Protein AF-A0A7M5XLS7-F1 (afdb_monomer)

Sequence (191 aa):
LNHLQELSLQPRLTQDRCLYLIQKIPQILLIDTKSNLTEKIKNLQTLGFNDQQIFELVMKHPAILTYSVDNVKAKVTFISEKANGRLALLVKFPRVFTSSLVRLEERYHYLLQEGFLTEKSRFTENKLRALVLTKDSDFVYRVTNGRMKDYRQFQKDFQTDNKFDDFNEGEEEEINDQFDFDDKEDIEISR

pLDDT: mean 83.65, std 16.8, range [35.19, 97.69]

Solvent-accessible surface area (backbone atoms only — not comparable to full-atom values): 11430 Å² total; per-residue (Å²): 112,72,52,64,51,66,42,95,44,39,77,67,54,48,73,71,55,48,51,50,47,42,70,76,36,60,65,50,70,78,54,61,44,61,68,54,54,43,48,52,51,49,50,45,43,76,75,67,45,50,51,59,51,48,43,49,28,45,72,76,38,54,63,67,76,75,52,58,69,64,62,54,48,53,52,49,47,44,39,44,66,74,49,46,28,59,72,67,51,51,49,75,42,51,62,58,76,78,48,58,64,67,55,41,50,54,43,51,53,50,32,40,75,74,46,58,43,54,92,88,45,77,46,46,67,57,60,54,52,52,45,58,45,91,46,69,64,54,36,32,49,61,50,67,66,51,53,70,70,60,55,54,48,49,53,53,56,52,51,63,66,51,59,80,76,59,92,77,79,78,88,79,81,79,78,82,71,88,71,89,69,84,81,82,69,89,60,76,60,72,106

Secondary structure (DSSP, 8-state):
-HHHHTSS-SSPPPHHHHHHHHHH-TTHHHH--HHHHHHHHHHHHHTT--HHHHHHHHHH-GGGGTS-HHHHHHHHHIIIIIS---HHHHHH-GGGGGS-HHHHHHHHHHHHHTTS--TTSPP-HHHHHHHT-S-HHHIIIIII---HHHHHHHHHHHHHHHTTS-S-----------------S------

Organism: NCBI:txid252671

Nearest PDB structures (foldseek):
  7odr-assembly1_y  TM=8.528E-01  e=3.611E-04  Homo sapiens
  3m66-assembly1_A  TM=8.588E-01  e=3.128E-04  Homo sapiens
  4fp9-assembly1_B  TM=8.284E-01  e=6.725E-04  Homo sapiens
  3n6s-assembly1_A  TM=5.965E-01  e=2.566E-03  Homo sapiens
  8eov-assembly1_A  TM=2.538E-01  e=4.463E+00  synthetic construct

Foldseek 3Di:
DVLQQVAPAPPGQDPVLVVVLCVLCVCVVVQSPSVLQNVLLVLVVVLPDDRVLSVLQCSVPVCSSVDDSVLVSLLSCCCVPQVVEDVVLCSVCVLSSLDGSLLLVLLSVVCVVLVLDDSPDHQDNLNVLLSNDPDPCCSACQERVHDPVVSVVSSVVVCVVCVVVPPDDDDDDNPPSPPPDPNPDRRYRDD

Radius of gyration: 17.86 Å; Cα contacts (8 Å, |Δi|>4): 180; chains: 1; bounding box: 48×28×47 Å

InterPro domains:
  IPR003690 Transcription termination factor, mitochondrial/chloroplastic [PF02536] (12-119)
  IPR003690 Transcription termination factor, mitochondrial/chloroplastic [SM00733] (19-50)
  IPR003690 Transcription termination factor, mitochondrial/chloroplastic [SM00733] (55-86)
  IPR003690 Transcription termination factor, mitochondrial/chloroplastic [SM00733] (87-117)
  IPR038538 MTERF superfamily, mitochondrial/chloroplastic [G3DSA:1.25.70.10] (1-158)

Mean predicted aligned error: 7.51 Å

Structure (mmCIF, N/CA/C/O backbone):
data_AF-A0A7M5XLS7-F1
#
_entry.id   AF-A0A7M5XLS7-F1
#
loop_
_atom_site.group_PDB
_atom_site.id
_atom_site.type_symbol
_atom_site.label_atom_id
_atom_site.label_alt_id
_atom_site.label_comp_id
_atom_site.label_asym_id
_atom_site.label_entity_id
_atom_site.label_seq_id
_atom_site.pdbx_PDB_ins_code
_atom_site.Cartn_x
_atom_site.Cartn_y
_atom_site.Cartn_z
_atom_site.occupancy
_atom_site.B_iso_or_equiv
_atom_site.auth_seq_id
_atom_site.auth_comp_id
_atom_site.auth_asym_id
_atom_site.auth_atom_id
_atom_site.pdbx_PDB_model_num
ATOM 1 N N . LEU A 1 1 ? -15.371 -5.558 21.830 1.00 59.44 1 LEU A N 1
ATOM 2 C CA . LEU A 1 1 ? -16.470 -4.741 21.235 1.00 59.44 1 LEU A CA 1
ATOM 3 C C . LEU A 1 1 ? -16.428 -3.289 21.712 1.00 59.44 1 LEU A C 1
ATOM 5 O O . LEU A 1 1 ? -16.241 -2.431 20.861 1.00 59.44 1 LEU A O 1
ATOM 9 N N . ASN A 1 2 ? -16.523 -3.003 23.020 1.00 60.84 2 ASN A N 1
ATOM 10 C CA . ASN A 1 2 ? -16.477 -1.616 23.526 1.00 60.84 2 ASN A CA 1
ATOM 11 C C . ASN A 1 2 ? -15.181 -0.872 23.149 1.00 60.84 2 ASN A C 1
ATOM 13 O O . ASN A 1 2 ? -15.244 0.277 22.732 1.00 60.84 2 ASN A O 1
ATOM 17 N N . HIS A 1 3 ? -14.020 -1.534 23.192 1.00 70.31 3 HIS A N 1
ATOM 18 C CA . HIS A 1 3 ? -12.737 -0.898 22.860 1.00 70.31 3 HIS A CA 1
ATOM 19 C C . HIS A 1 3 ? -12.614 -0.489 21.382 1.00 70.31 3 HIS A C 1
ATOM 21 O O . HIS A 1 3 ? -12.161 0.618 21.100 1.00 70.31 3 HIS A O 1
ATOM 27 N N . LEU A 1 4 ? -13.120 -1.302 20.446 1.00 75.12 4 LEU A N 1
ATOM 28 C CA . LEU A 1 4 ? -13.180 -0.946 19.020 1.00 75.12 4 LEU A CA 1
ATOM 29 C C . LEU A 1 4 ? -14.065 0.284 18.752 1.00 75.12 4 LEU A C 1
ATOM 31 O O . LEU A 1 4 ? -13.743 1.104 17.897 1.00 75.12 4 LEU A O 1
ATOM 35 N N . GLN A 1 5 ? -15.165 0.447 19.492 1.00 76.75 5 GLN A N 1
ATOM 36 C CA . GLN A 1 5 ? -16.048 1.617 19.371 1.00 76.75 5 GLN A CA 1
ATOM 37 C C . GLN A 1 5 ? -15.459 2.895 19.984 1.00 76.75 5 GLN A C 1
ATOM 39 O O . GLN A 1 5 ? -15.990 3.986 19.759 1.00 76.75 5 GLN A O 1
ATOM 44 N N . GLU A 1 6 ? -14.410 2.761 20.792 1.00 76.94 6 GLU A N 1
ATOM 45 C CA . GLU A 1 6 ? -13.684 3.858 21.434 1.00 76.94 6 GLU A CA 1
ATOM 46 C C . GLU A 1 6 ? -12.424 4.268 20.663 1.00 76.94 6 GLU A C 1
ATOM 48 O O . GLU A 1 6 ? -11.723 5.183 21.098 1.00 76.94 6 GLU A O 1
ATOM 53 N N . LEU A 1 7 ? -12.126 3.620 19.530 1.00 79.25 7 LEU A N 1
ATOM 54 C CA . LEU A 1 7 ? -11.030 4.041 18.665 1.00 79.25 7 LEU A CA 1
ATOM 55 C C . LEU A 1 7 ? -11.280 5.459 18.156 1.00 79.25 7 LEU A C 1
ATOM 57 O O . LEU A 1 7 ? -12.389 5.799 17.738 1.00 79.25 7 LEU A O 1
ATOM 61 N N . SER A 1 8 ? -10.220 6.267 18.148 1.00 77.06 8 SER A N 1
ATOM 62 C CA . SER A 1 8 ? -10.213 7.636 17.625 1.00 77.06 8 SER A CA 1
ATOM 63 C C . SER A 1 8 ? -10.272 7.666 16.090 1.00 77.06 8 SER A C 1
ATOM 65 O O . SER A 1 8 ? -9.400 8.233 15.443 1.00 77.06 8 SER A O 1
ATOM 67 N N . LEU A 1 9 ? -11.279 7.018 15.504 1.00 82.00 9 LEU A N 1
ATOM 68 C CA . LEU A 1 9 ? -11.562 6.988 14.071 1.00 82.00 9 LEU A CA 1
ATOM 69 C C . LEU A 1 9 ? -12.772 7.861 13.751 1.00 82.00 9 LEU A C 1
ATOM 71 O O . LEU A 1 9 ? -13.743 7.885 14.511 1.00 82.00 9 LEU A O 1
ATOM 75 N N . GLN A 1 10 ? -12.725 8.534 12.601 1.00 81.50 10 GLN A N 1
ATOM 76 C CA . GLN A 1 10 ? -13.853 9.292 12.069 1.00 81.50 10 GLN A CA 1
ATOM 77 C C . GLN A 1 10 ? -14.220 8.799 10.660 1.00 81.50 10 GLN A C 1
ATOM 79 O O . GLN A 1 10 ? -13.338 8.723 9.807 1.00 81.50 10 GLN A O 1
ATOM 84 N N . PRO A 1 11 ? -15.506 8.490 10.401 1.00 86.19 11 PRO A N 1
ATOM 85 C CA . PRO A 1 11 ? -16.605 8.446 11.370 1.00 86.19 11 PRO A CA 1
ATOM 86 C C . PRO A 1 11 ? -16.424 7.331 12.415 1.00 86.19 11 PRO A C 1
ATOM 88 O O . PRO A 1 11 ? -15.701 6.357 12.204 1.00 86.19 11 PRO A O 1
ATOM 91 N N . ARG A 1 12 ? -17.100 7.470 13.562 1.00 86.25 12 ARG A N 1
ATOM 92 C CA . ARG A 1 12 ? -17.047 6.472 14.639 1.00 86.25 12 ARG A CA 1
ATOM 93 C C . ARG A 1 12 ? -17.520 5.103 14.139 1.00 86.25 12 ARG A C 1
ATOM 95 O O . ARG A 1 12 ? -18.507 5.002 13.406 1.00 86.25 12 ARG A O 1
ATOM 102 N N . LEU A 1 13 ? -16.851 4.039 14.580 1.00 86.25 13 LEU A N 1
ATOM 103 C CA . LEU A 1 13 ? -17.262 2.672 14.270 1.00 86.25 13 LEU A CA 1
ATOM 104 C C . LEU A 1 13 ? -18.603 2.346 14.944 1.00 86.25 13 LEU A C 1
ATOM 106 O O . LEU A 1 13 ? -18.739 2.415 16.166 1.00 86.25 13 LEU A O 1
ATOM 110 N N . THR A 1 14 ? -19.597 1.980 14.134 1.00 89.75 14 THR A N 1
ATOM 111 C CA . THR A 1 14 ? -20.868 1.427 14.615 1.00 89.75 14 THR A CA 1
ATOM 112 C C . THR A 1 14 ? -20.679 -0.017 15.075 1.00 89.75 14 THR A C 1
ATOM 114 O O . THR A 1 14 ? -19.690 -0.665 14.729 1.00 89.75 14 THR A O 1
ATOM 117 N N . GLN A 1 15 ? -21.643 -0.553 15.827 1.00 87.88 15 GLN A N 1
ATOM 118 C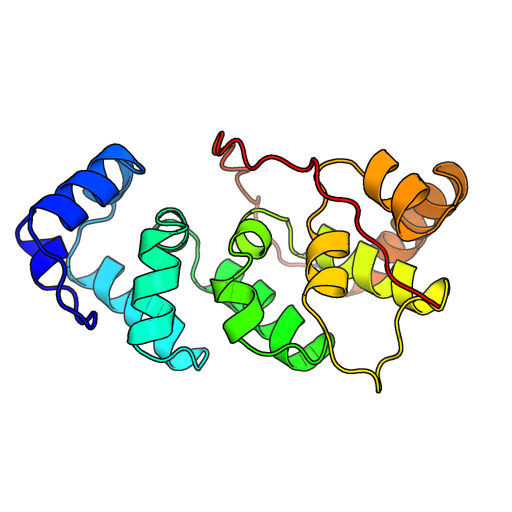 CA . GLN A 1 15 ? -21.611 -1.953 16.259 1.00 87.88 15 GLN A CA 1
ATOM 119 C C . GLN A 1 15 ? -21.454 -2.923 15.077 1.00 87.88 15 GLN A C 1
ATOM 121 O O . GLN A 1 15 ? -20.583 -3.788 15.127 1.00 87.88 15 GLN A O 1
ATOM 126 N N . ASP A 1 16 ? -22.203 -2.723 13.991 1.00 90.62 16 ASP A N 1
ATOM 127 C CA . ASP A 1 16 ? -22.113 -3.563 12.788 1.00 90.62 16 ASP A CA 1
ATOM 128 C C . ASP A 1 16 ? -20.723 -3.523 12.145 1.00 90.62 16 ASP A C 1
ATOM 130 O O . ASP A 1 16 ? -20.210 -4.550 11.705 1.00 90.62 16 ASP A O 1
ATOM 134 N N . ARG A 1 17 ? -20.064 -2.356 12.135 1.00 90.06 17 ARG A N 1
ATOM 135 C CA . ARG A 1 17 ? -18.694 -2.235 11.614 1.00 90.06 17 ARG A CA 1
ATOM 136 C C . ARG A 1 17 ? -17.677 -2.912 12.523 1.00 90.06 17 ARG A C 1
ATOM 138 O O . ARG A 1 17 ? -16.745 -3.529 12.021 1.00 90.06 17 ARG A O 1
ATOM 145 N N . CYS A 1 18 ? -17.859 -2.854 13.841 1.00 89.06 18 CYS A N 1
ATOM 146 C CA . CYS A 1 18 ? -17.032 -3.628 14.765 1.00 89.06 18 CYS A CA 1
ATOM 147 C C . CYS A 1 18 ? -17.210 -5.137 14.546 1.00 89.06 18 CYS A C 1
ATOM 149 O O . CYS A 1 18 ? -16.219 -5.860 14.511 1.00 89.06 18 CYS A O 1
ATOM 151 N N . LEU A 1 19 ? -18.447 -5.608 14.362 1.00 89.88 19 LEU A N 1
ATOM 152 C CA . LEU A 1 19 ? -18.723 -7.014 14.050 1.00 89.88 19 LEU A CA 1
ATOM 153 C C . LEU A 1 19 ? -18.096 -7.427 12.716 1.00 89.88 19 LEU A C 1
ATOM 155 O O . LEU A 1 19 ? -17.470 -8.479 12.649 1.00 89.88 19 LEU A O 1
ATOM 159 N N . TYR A 1 20 ? -18.181 -6.574 11.693 1.00 90.25 20 TYR A N 1
ATOM 160 C CA . TYR A 1 20 ? -17.496 -6.782 10.418 1.00 90.25 20 TYR A CA 1
ATOM 161 C C . TYR A 1 20 ? -15.976 -6.934 10.597 1.00 90.25 20 TYR A C 1
ATOM 163 O O . TYR A 1 20 ? -15.394 -7.872 10.056 1.00 90.25 20 TYR A O 1
ATOM 171 N N . LEU A 1 21 ? -15.335 -6.060 11.385 1.00 88.75 21 LEU A N 1
ATOM 172 C CA . LEU A 1 21 ? -13.895 -6.147 11.665 1.00 88.75 21 LEU A CA 1
ATOM 173 C C . LEU A 1 21 ? -13.525 -7.468 12.345 1.00 88.75 21 LEU A C 1
ATOM 175 O O . LEU A 1 21 ? -12.591 -8.133 11.910 1.00 88.75 21 LEU A O 1
ATOM 179 N N . ILE A 1 22 ? -14.285 -7.866 13.367 1.00 88.94 22 ILE A N 1
ATOM 180 C CA . ILE A 1 22 ? -14.070 -9.122 14.098 1.00 88.94 22 ILE A CA 1
ATOM 181 C C . ILE A 1 22 ? -14.283 -10.331 13.184 1.00 88.94 22 ILE A C 1
ATOM 183 O O . ILE A 1 22 ? -13.532 -11.296 13.257 1.00 88.94 22 ILE A O 1
ATOM 187 N N . GLN A 1 23 ? -15.291 -10.289 12.310 1.00 89.06 23 GLN A N 1
ATOM 188 C CA . GLN A 1 23 ? -15.568 -11.375 11.375 1.00 89.06 23 GLN A CA 1
ATOM 189 C C . GLN A 1 23 ? -14.448 -11.530 10.344 1.00 89.06 23 GLN A C 1
ATOM 191 O O . GLN A 1 23 ? -14.095 -12.653 9.990 1.00 89.06 23 GLN A O 1
ATOM 196 N N . LYS A 1 24 ? -13.909 -10.415 9.838 1.00 87.00 24 LYS A N 1
ATOM 197 C CA . LYS A 1 24 ? -12.811 -10.445 8.868 1.00 87.00 24 LYS A CA 1
ATOM 198 C C . LYS A 1 24 ? -11.492 -10.841 9.508 1.00 87.00 24 LYS A C 1
ATOM 200 O O . LYS A 1 24 ? -10.708 -11.515 8.855 1.00 87.00 24 LYS A O 1
ATOM 205 N N . ILE A 1 25 ? -11.261 -10.410 10.745 1.00 86.44 25 ILE A N 1
ATOM 206 C CA . ILE A 1 25 ? -9.988 -10.557 11.452 1.00 86.44 25 ILE A CA 1
ATOM 207 C C . ILE A 1 25 ? -10.275 -10.908 12.906 1.00 86.44 25 ILE A C 1
ATOM 209 O O . ILE A 1 25 ? -10.217 -10.038 13.776 1.00 86.44 25 ILE A O 1
ATOM 213 N N . PRO A 1 26 ? -10.590 -12.178 13.208 1.00 85.12 26 PRO A N 1
ATOM 214 C CA . PRO A 1 26 ? -10.874 -12.602 14.576 1.00 85.12 26 PRO A CA 1
ATOM 215 C C . PRO A 1 26 ? -9.706 -12.329 15.530 1.00 85.12 26 PRO A C 1
ATOM 217 O O . PRO A 1 26 ? -9.919 -11.990 16.695 1.00 85.12 26 PRO A O 1
ATOM 220 N N . GLN A 1 27 ? -8.470 -12.391 15.021 1.00 81.50 27 GLN A N 1
ATOM 221 C CA . GLN A 1 27 ? -7.248 -12.082 15.759 1.00 81.50 27 GLN A CA 1
ATOM 222 C C . GLN A 1 27 ? -7.175 -10.627 16.235 1.00 81.50 27 GLN A C 1
ATOM 224 O O . GLN A 1 27 ? -6.411 -10.342 17.156 1.00 81.50 27 GLN A O 1
ATOM 229 N N . ILE A 1 28 ? -8.006 -9.718 15.699 1.00 82.19 28 ILE A N 1
ATOM 230 C CA . ILE A 1 28 ? -8.101 -8.348 16.211 1.00 82.19 28 ILE A CA 1
ATOM 231 C C . ILE A 1 28 ? -8.449 -8.349 17.701 1.00 82.19 28 ILE A C 1
ATOM 233 O O . ILE A 1 28 ? -7.965 -7.496 18.425 1.00 82.19 28 ILE A O 1
ATOM 237 N N . LEU A 1 29 ? -9.208 -9.343 18.179 1.00 80.38 29 LEU A N 1
ATOM 238 C CA . LEU A 1 29 ? -9.582 -9.490 19.587 1.00 80.38 29 LEU A CA 1
ATOM 239 C C . LEU A 1 29 ? -8.399 -9.837 20.500 1.00 80.38 29 LEU A C 1
ATOM 241 O O . LEU A 1 29 ? -8.459 -9.563 21.694 1.00 80.38 29 LEU A O 1
ATOM 245 N N . LEU A 1 30 ? -7.332 -10.425 19.952 1.00 78.31 30 LEU A N 1
ATOM 246 C CA . LEU A 1 30 ? -6.110 -10.747 20.694 1.00 78.31 30 LEU A CA 1
ATOM 247 C C . LEU A 1 30 ? -5.199 -9.521 20.830 1.00 78.31 30 LEU A C 1
ATOM 249 O O . LEU A 1 30 ? -4.493 -9.381 21.824 1.00 78.31 30 LEU A O 1
ATOM 253 N N . ILE A 1 31 ? -5.252 -8.618 19.848 1.00 72.38 31 ILE A N 1
ATOM 254 C CA . ILE A 1 31 ? -4.532 -7.338 19.855 1.00 72.38 31 ILE A CA 1
ATOM 255 C C . ILE A 1 31 ? -5.386 -6.162 20.366 1.00 72.38 31 ILE A C 1
ATOM 257 O O . ILE A 1 31 ? -4.843 -5.067 20.523 1.00 72.38 31 ILE A O 1
ATOM 261 N N . ASP A 1 32 ? -6.680 -6.376 20.672 1.00 64.50 32 ASP A N 1
ATOM 262 C CA . ASP A 1 32 ? -7.690 -5.396 21.149 1.00 64.50 32 ASP A CA 1
ATOM 263 C C . ASP A 1 32 ? -7.421 -4.904 22.582 1.00 64.50 32 ASP A C 1
ATOM 265 O O . ASP A 1 32 ? -8.310 -4.777 23.423 1.00 64.50 32 ASP A O 1
ATOM 269 N N . THR A 1 33 ? -6.166 -4.587 22.886 1.00 70.75 33 THR A N 1
ATOM 270 C CA . THR A 1 33 ? -5.890 -3.623 23.943 1.00 70.75 33 THR A CA 1
ATOM 271 C C . THR A 1 33 ? -6.120 -2.236 23.352 1.00 70.75 33 THR A C 1
ATOM 273 O O . THR A 1 33 ? -5.551 -1.877 22.318 1.00 70.75 33 THR A O 1
ATOM 276 N N . LYS A 1 34 ? -6.948 -1.425 24.023 1.00 67.50 34 LYS A N 1
ATOM 277 C CA . LYS A 1 34 ? -7.259 -0.046 23.606 1.00 67.50 34 LYS A CA 1
ATOM 278 C C . LYS A 1 34 ? -5.998 0.753 23.241 1.00 67.50 34 LYS A C 1
ATOM 280 O O . LYS A 1 34 ? -6.025 1.525 22.286 1.00 67.50 34 LYS A O 1
ATOM 285 N N . SER A 1 35 ? -4.901 0.550 23.978 1.00 73.62 35 SER A N 1
ATOM 286 C CA . SER A 1 35 ? -3.612 1.209 23.731 1.00 73.62 35 SER A CA 1
ATOM 287 C C . SER A 1 35 ? -3.021 0.844 22.369 1.00 73.62 35 SER A C 1
ATOM 289 O O . SER A 1 35 ? -2.680 1.745 21.611 1.00 73.62 35 SER A O 1
ATOM 291 N N . ASN A 1 36 ? -2.957 -0.448 22.030 1.00 81.75 36 ASN A N 1
ATOM 292 C CA . ASN A 1 36 ? -2.280 -0.919 20.821 1.00 81.75 36 ASN A CA 1
ATOM 293 C C . ASN A 1 36 ? -3.023 -0.467 19.556 1.00 81.75 36 ASN A C 1
ATOM 295 O O . ASN A 1 36 ? -2.446 0.187 18.692 1.00 81.75 36 ASN A O 1
ATOM 299 N N . LEU A 1 37 ? -4.339 -0.685 19.486 1.00 85.25 37 LEU A N 1
ATOM 300 C CA . LEU A 1 37 ? -5.123 -0.256 18.324 1.00 85.25 37 LEU A CA 1
ATOM 301 C C . LEU A 1 37 ? -5.142 1.270 18.157 1.00 85.25 37 LEU A C 1
ATOM 303 O O . LEU A 1 37 ? -5.027 1.767 17.038 1.00 85.25 37 LEU A O 1
ATOM 307 N N . THR A 1 38 ? -5.224 2.031 19.253 1.00 87.50 38 THR A N 1
ATOM 308 C CA . THR A 1 38 ? -5.130 3.500 19.188 1.00 87.50 38 THR A CA 1
ATOM 309 C C . THR A 1 38 ? -3.764 3.946 18.668 1.00 87.50 38 THR A C 1
ATOM 311 O O . THR A 1 38 ? -3.680 4.898 17.894 1.00 87.50 38 THR A O 1
ATOM 314 N N . GLU A 1 39 ? -2.690 3.265 19.065 1.00 89.00 39 GLU A N 1
ATOM 315 C CA . GLU A 1 39 ? -1.342 3.530 18.573 1.00 89.00 39 GLU A CA 1
ATOM 316 C C . GLU A 1 39 ? -1.210 3.217 17.076 1.00 89.00 39 GLU A C 1
ATOM 318 O O . GLU A 1 39 ? -0.654 4.028 16.338 1.00 89.00 39 GLU A O 1
ATOM 323 N N . LYS A 1 40 ? -1.793 2.115 16.582 1.00 90.75 40 LYS A N 1
ATOM 324 C CA . LYS A 1 40 ? -1.845 1.813 15.137 1.00 90.75 40 LYS A CA 1
ATOM 325 C C . LYS A 1 40 ? -2.533 2.928 14.345 1.00 90.75 40 LYS A C 1
ATOM 327 O O . LYS A 1 40 ? -2.001 3.370 13.329 1.00 90.75 40 LYS A O 1
ATOM 332 N N . ILE A 1 41 ? -3.670 3.433 14.833 1.00 92.50 41 ILE A N 1
ATOM 333 C CA . ILE A 1 41 ? -4.374 4.557 14.194 1.00 92.50 41 ILE A CA 1
ATOM 334 C C . ILE A 1 41 ? -3.520 5.829 14.209 1.00 92.50 41 ILE A C 1
ATOM 336 O O . ILE A 1 41 ? -3.376 6.476 13.173 1.00 92.50 41 ILE A O 1
ATOM 340 N N . LYS A 1 42 ? -2.900 6.163 15.347 1.00 92.88 42 LYS A N 1
ATOM 341 C CA . LYS A 1 42 ? -2.004 7.325 15.451 1.00 92.88 42 LYS A CA 1
ATOM 342 C C . LYS A 1 42 ? -0.815 7.229 14.502 1.0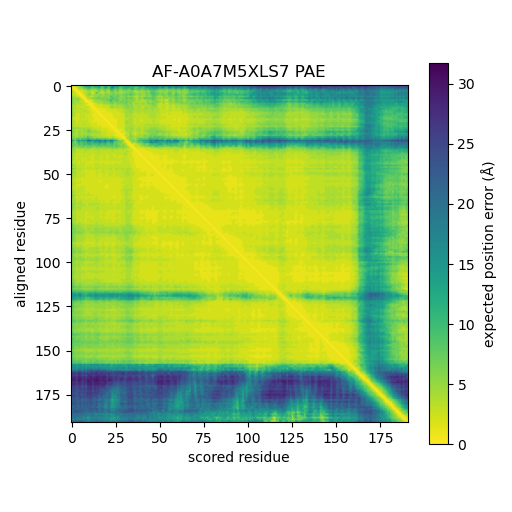0 92.88 42 LYS A C 1
ATOM 344 O O . LYS A 1 42 ? -0.471 8.223 13.877 1.00 92.88 42 LYS A O 1
ATOM 349 N N . ASN A 1 43 ? -0.227 6.045 14.344 1.00 94.62 43 ASN A N 1
ATOM 350 C CA . ASN A 1 43 ? 0.859 5.837 13.390 1.00 94.62 43 ASN A CA 1
ATOM 351 C C . ASN A 1 43 ? 0.414 6.143 11.956 1.00 94.62 43 ASN A C 1
ATOM 353 O O . ASN A 1 43 ? 1.114 6.860 11.247 1.00 94.62 43 ASN A O 1
ATOM 357 N N . LEU A 1 44 ? -0.776 5.697 11.540 1.00 96.31 44 LEU A N 1
ATOM 358 C CA . LEU A 1 44 ? -1.322 6.055 10.225 1.00 96.31 44 LEU A CA 1
ATOM 359 C C . LEU A 1 44 ? -1.530 7.576 10.081 1.00 96.31 44 LEU A C 1
ATOM 361 O O . LEU A 1 44 ? -1.236 8.132 9.025 1.00 96.31 44 LEU A O 1
ATOM 365 N N . GLN A 1 45 ? -1.953 8.272 11.140 1.00 95.50 45 GLN A N 1
ATOM 366 C CA . GLN A 1 45 ? -2.041 9.740 11.133 1.00 95.50 45 GLN A CA 1
ATOM 367 C C . GLN A 1 45 ? -0.659 10.396 10.984 1.00 95.50 45 GLN A C 1
ATOM 369 O O . GLN A 1 45 ? -0.499 11.325 10.196 1.00 95.50 45 GLN A O 1
ATOM 374 N N . THR A 1 46 ? 0.362 9.899 11.692 1.00 96.06 46 THR A N 1
ATOM 375 C CA . THR A 1 46 ? 1.749 10.388 11.581 1.00 96.06 46 THR A CA 1
ATOM 376 C C . THR A 1 46 ? 2.339 10.154 10.189 1.00 96.06 46 THR A C 1
ATOM 378 O O . THR A 1 46 ? 3.135 10.963 9.722 1.00 96.06 46 THR A O 1
ATOM 381 N N . LEU A 1 47 ? 1.900 9.103 9.492 1.00 96.56 47 LEU A N 1
ATOM 382 C CA . LEU A 1 47 ? 2.237 8.837 8.089 1.00 96.56 47 LEU A CA 1
ATOM 383 C C . LEU A 1 47 ? 1.473 9.735 7.094 1.00 96.56 47 LEU A C 1
ATOM 385 O O . LEU A 1 47 ? 1.651 9.609 5.885 1.00 96.56 47 LEU A O 1
ATOM 389 N N . GLY A 1 48 ? 0.632 10.650 7.585 1.00 96.00 48 GLY A N 1
ATOM 390 C CA . GLY A 1 48 ? -0.038 11.678 6.790 1.00 96.00 48 GLY A CA 1
ATOM 391 C C . GLY A 1 48 ? -1.435 11.308 6.293 1.00 96.00 48 GLY A C 1
ATOM 392 O O . GLY A 1 48 ? -2.034 12.091 5.551 1.00 96.00 48 GLY A O 1
ATOM 393 N N . PHE A 1 49 ? -1.982 10.152 6.681 1.00 97.06 49 PHE A N 1
ATOM 394 C CA . PHE A 1 49 ? -3.372 9.826 6.369 1.00 97.06 49 PHE A CA 1
ATOM 395 C C . PHE A 1 49 ? -4.321 10.668 7.224 1.00 97.06 49 PHE A C 1
ATOM 397 O O . PHE A 1 49 ? -4.138 10.809 8.431 1.00 97.06 49 PHE A O 1
ATOM 404 N N . ASN A 1 50 ? -5.375 11.197 6.605 1.00 95.00 50 ASN A N 1
ATOM 405 C CA . ASN A 1 50 ? -6.462 11.826 7.355 1.00 95.00 50 ASN A CA 1
ATOM 406 C C . ASN A 1 50 ? -7.452 10.781 7.897 1.00 95.00 50 ASN A C 1
ATOM 408 O O . ASN A 1 50 ? -7.496 9.648 7.416 1.00 95.00 50 ASN A O 1
ATOM 412 N N . ASP A 1 51 ? -8.292 11.170 8.857 1.00 93.25 51 ASP A N 1
ATOM 413 C CA . ASP A 1 51 ? -9.198 10.236 9.539 1.00 93.25 51 ASP A CA 1
ATOM 414 C C . ASP A 1 51 ? -10.132 9.481 8.581 1.00 93.25 51 ASP A C 1
ATOM 416 O O . ASP A 1 51 ? -10.319 8.275 8.735 1.00 93.25 51 ASP A O 1
ATOM 420 N N . GLN A 1 52 ? -10.647 10.154 7.546 1.00 93.88 52 GLN A N 1
ATOM 421 C CA . GLN A 1 52 ? -11.510 9.533 6.539 1.00 93.88 52 GLN A CA 1
ATOM 422 C C . GLN A 1 52 ? -10.755 8.468 5.728 1.00 93.88 52 GLN A C 1
ATOM 424 O O . GLN A 1 52 ? -11.274 7.380 5.486 1.00 93.88 52 GLN A O 1
ATOM 429 N N . GLN A 1 53 ? -9.512 8.754 5.332 1.00 96.00 53 GLN A N 1
ATOM 430 C CA . GLN A 1 53 ? -8.654 7.799 4.633 1.00 96.00 53 GLN A CA 1
ATOM 431 C C . GLN A 1 53 ? -8.327 6.586 5.501 1.00 96.00 53 GLN A C 1
ATOM 433 O O . GLN A 1 53 ? -8.368 5.461 5.007 1.00 96.00 53 GLN A O 1
ATOM 438 N N . ILE A 1 54 ? -8.027 6.804 6.783 1.00 96.38 54 ILE A N 1
ATOM 439 C CA . ILE A 1 54 ? -7.750 5.720 7.730 1.00 96.38 54 ILE A CA 1
ATOM 440 C C . ILE A 1 54 ? -8.994 4.858 7.907 1.00 96.38 54 ILE A C 1
ATOM 442 O O . ILE A 1 54 ? -8.911 3.634 7.837 1.00 96.38 54 ILE A O 1
ATOM 446 N N . PHE A 1 55 ? -10.155 5.482 8.092 1.00 94.50 55 PHE A N 1
ATOM 447 C CA . PHE A 1 55 ? -11.415 4.771 8.219 1.00 94.50 55 PHE A CA 1
ATOM 448 C C . PHE A 1 55 ? -11.707 3.906 6.989 1.00 94.50 55 PHE A C 1
ATOM 450 O O . PHE A 1 55 ? -12.013 2.721 7.118 1.00 94.50 55 PHE A O 1
ATOM 457 N N . GLU A 1 56 ? -11.573 4.465 5.786 1.00 95.00 56 GLU A N 1
ATOM 458 C CA . GLU A 1 56 ? -11.750 3.714 4.544 1.00 95.00 56 GLU A CA 1
ATOM 459 C C . GLU A 1 56 ? -10.746 2.568 4.408 1.00 95.00 56 GLU A C 1
ATOM 461 O O . GLU A 1 56 ? -11.132 1.464 4.021 1.00 95.00 56 GLU A O 1
ATOM 466 N N . LEU A 1 57 ? -9.481 2.813 4.747 1.00 95.56 57 LEU A N 1
ATOM 467 C CA . LEU A 1 57 ? -8.413 1.822 4.685 1.00 95.56 57 LEU A CA 1
ATOM 468 C C . LEU A 1 57 ? -8.673 0.659 5.645 1.00 95.56 57 LEU A C 1
ATOM 470 O O . LEU A 1 57 ? -8.645 -0.488 5.216 1.00 95.56 57 LEU A O 1
ATOM 474 N N . VAL A 1 58 ? -9.021 0.941 6.903 1.00 93.25 58 VAL A N 1
ATOM 475 C CA . VAL A 1 58 ? -9.363 -0.077 7.910 1.00 93.25 58 VAL A CA 1
ATOM 476 C C . VAL A 1 58 ? -10.603 -0.872 7.502 1.00 93.25 58 VAL A C 1
ATOM 478 O O . VAL A 1 58 ? -10.689 -2.062 7.779 1.00 93.25 58 VAL A O 1
ATOM 481 N N . MET A 1 59 ? -11.569 -0.256 6.819 1.00 92.50 59 MET A N 1
ATOM 482 C CA . MET A 1 59 ? -12.768 -0.965 6.363 1.00 92.50 59 MET A CA 1
ATOM 483 C C . MET A 1 59 ? -12.520 -1.852 5.144 1.00 92.50 59 MET A C 1
ATOM 485 O O . MET A 1 59 ? -13.085 -2.946 5.061 1.00 92.50 59 MET A O 1
ATOM 489 N N . LYS A 1 60 ? -11.673 -1.405 4.214 1.00 92.81 60 LYS A N 1
ATOM 490 C CA . LYS A 1 60 ? -11.296 -2.183 3.027 1.00 92.81 60 LYS A CA 1
ATOM 491 C C . LYS A 1 60 ? -10.277 -3.272 3.343 1.00 92.81 60 LYS A C 1
ATOM 493 O O . LYS A 1 60 ? -10.341 -4.340 2.748 1.00 92.81 60 LYS A O 1
ATOM 498 N N . HIS A 1 61 ? -9.358 -3.001 4.264 1.00 92.88 61 HIS A N 1
ATOM 499 C CA . HIS A 1 61 ? -8.266 -3.893 4.641 1.00 92.88 61 HIS A CA 1
ATOM 500 C C . HIS A 1 61 ? -8.030 -3.866 6.150 1.00 92.88 61 HIS A C 1
ATOM 502 O O . HIS A 1 61 ? -7.069 -3.253 6.623 1.00 92.88 61 HIS A O 1
ATOM 508 N N . PRO A 1 62 ? -8.894 -4.542 6.929 1.00 91.25 62 PRO A N 1
ATOM 509 C CA . PRO A 1 62 ? -8.767 -4.563 8.381 1.00 91.25 62 PRO A CA 1
ATOM 510 C C . PRO A 1 62 ? -7.397 -5.067 8.876 1.00 91.25 62 PRO A C 1
ATOM 512 O O . PRO A 1 62 ? -6.977 -4.705 9.976 1.00 91.25 62 PRO A O 1
ATOM 515 N N . ALA A 1 63 ? -6.678 -5.864 8.067 1.00 90.50 63 ALA A N 1
ATOM 516 C CA . ALA A 1 63 ? -5.437 -6.543 8.467 1.00 90.50 63 ALA A CA 1
ATOM 517 C C . ALA A 1 63 ? -4.286 -5.569 8.669 1.00 90.50 63 ALA A C 1
ATOM 519 O O . ALA A 1 63 ? -3.333 -5.865 9.378 1.00 90.50 63 ALA A O 1
ATOM 520 N N . ILE A 1 64 ? -4.420 -4.342 8.166 1.00 92.12 64 ILE A N 1
ATOM 521 C CA . ILE A 1 64 ? -3.461 -3.283 8.461 1.00 92.12 64 ILE A CA 1
ATOM 522 C C . ILE A 1 64 ? -3.283 -3.038 9.967 1.00 92.12 64 ILE A C 1
ATOM 524 O O . ILE A 1 64 ? -2.214 -2.613 10.396 1.00 92.12 64 ILE A O 1
ATOM 528 N N . LEU A 1 65 ? -4.303 -3.327 10.784 1.00 89.38 65 LEU A N 1
ATOM 529 C CA . LEU A 1 65 ? -4.231 -3.172 12.237 1.00 89.38 65 LEU A CA 1
ATOM 530 C C . LEU A 1 65 ? -3.403 -4.269 12.920 1.00 89.38 65 LEU A C 1
ATOM 532 O O . LEU A 1 65 ? -2.997 -4.085 14.066 1.00 89.38 65 LEU A O 1
ATOM 536 N N . THR A 1 66 ? -3.135 -5.383 12.234 1.00 87.38 66 THR A N 1
ATOM 537 C CA . THR A 1 66 ? -2.325 -6.493 12.753 1.00 87.38 66 THR A CA 1
ATOM 538 C C . THR A 1 66 ? -0.862 -6.402 12.317 1.00 87.38 66 THR A C 1
ATOM 540 O O . THR A 1 66 ? -0.010 -7.032 12.933 1.00 87.38 66 THR A O 1
ATOM 543 N N . TYR A 1 67 ? -0.545 -5.614 11.286 1.00 89.75 67 TYR A N 1
ATOM 544 C CA . TYR A 1 67 ? 0.820 -5.476 10.769 1.00 89.75 67 TYR A CA 1
ATOM 545 C C . TYR A 1 67 ? 1.723 -4.666 11.702 1.00 89.75 67 TYR A C 1
ATOM 547 O O . TYR A 1 67 ? 1.257 -3.821 12.476 1.00 89.75 67 TYR A O 1
ATOM 555 N N . SER A 1 68 ? 3.038 -4.901 11.636 1.00 90.19 68 SER A N 1
ATOM 556 C CA . SER A 1 68 ? 4.013 -4.094 12.377 1.00 90.19 68 SER A CA 1
ATOM 557 C C . SER A 1 68 ? 4.010 -2.643 11.877 1.00 90.19 68 SER A C 1
ATOM 559 O O . SER A 1 68 ? 3.701 -2.360 10.718 1.00 90.19 68 SER A O 1
ATOM 561 N N . VAL A 1 69 ? 4.312 -1.701 12.778 1.00 91.25 69 VAL A N 1
ATOM 562 C CA . VAL A 1 69 ? 4.342 -0.269 12.429 1.00 91.25 69 VAL A CA 1
ATOM 563 C C . VAL A 1 69 ? 5.425 -0.001 11.386 1.00 91.25 69 VAL A C 1
ATOM 565 O O . VAL A 1 69 ? 5.172 0.722 10.424 1.00 91.25 69 VAL A O 1
ATOM 568 N N . ASP A 1 70 ? 6.589 -0.631 11.544 1.00 93.00 70 ASP A N 1
ATOM 569 C CA . ASP A 1 70 ? 7.732 -0.455 10.650 1.00 93.00 70 ASP A CA 1
ATOM 570 C C . ASP A 1 70 ? 7.434 -0.956 9.236 1.00 93.00 70 ASP A C 1
ATOM 572 O O . ASP A 1 70 ? 7.695 -0.240 8.273 1.00 93.00 70 ASP A O 1
ATOM 576 N N . ASN A 1 71 ? 6.776 -2.111 9.097 1.00 92.12 71 ASN A N 1
ATOM 577 C CA . ASN A 1 71 ? 6.407 -2.652 7.788 1.00 92.12 71 ASN A CA 1
ATOM 578 C C . ASN A 1 71 ? 5.407 -1.738 7.051 1.00 92.12 71 ASN A C 1
ATOM 580 O O . ASN A 1 71 ? 5.585 -1.429 5.870 1.00 92.12 71 ASN A O 1
ATOM 584 N N . VAL A 1 72 ? 4.380 -1.239 7.754 1.00 96.19 72 VAL A N 1
ATOM 585 C CA . VAL A 1 72 ? 3.419 -0.277 7.182 1.00 96.19 72 VAL A CA 1
ATOM 586 C C . VAL A 1 72 ? 4.128 1.017 6.786 1.00 96.19 72 VAL A C 1
ATOM 588 O O . VAL A 1 72 ? 3.924 1.511 5.676 1.00 96.19 72 VAL A O 1
ATOM 591 N N . LYS A 1 73 ? 4.982 1.552 7.666 1.00 96.94 73 LYS A N 1
ATOM 592 C CA . LYS A 1 73 ? 5.748 2.775 7.419 1.00 96.94 73 LYS A CA 1
ATOM 593 C C . LYS A 1 73 ? 6.652 2.632 6.199 1.00 96.94 73 LYS A C 1
ATOM 595 O O . LYS A 1 73 ? 6.593 3.493 5.329 1.00 96.94 73 LYS A O 1
ATOM 600 N N . ALA A 1 74 ? 7.417 1.549 6.095 1.00 96.56 74 ALA A N 1
ATOM 601 C CA . ALA A 1 74 ? 8.340 1.333 4.988 1.00 96.56 74 ALA A CA 1
ATOM 602 C C . ALA A 1 74 ? 7.610 1.314 3.634 1.00 96.56 74 ALA A C 1
ATOM 604 O O . ALA A 1 74 ? 8.021 1.997 2.696 1.00 96.56 74 ALA A O 1
ATOM 605 N N . LYS A 1 75 ? 6.456 0.637 3.548 1.00 97.31 75 LYS A N 1
ATOM 606 C CA . LYS A 1 75 ? 5.626 0.604 2.328 1.00 97.31 75 LYS A CA 1
ATOM 607 C C . LYS A 1 75 ? 4.990 1.956 2.005 1.00 97.31 75 LYS A C 1
ATOM 609 O O . LYS A 1 75 ? 4.918 2.327 0.833 1.00 97.31 75 LYS A O 1
ATOM 614 N N . VAL A 1 76 ? 4.538 2.703 3.016 1.00 97.69 76 VAL A N 1
ATOM 615 C CA . VAL A 1 76 ? 4.005 4.061 2.814 1.00 97.69 76 VAL A CA 1
ATOM 616 C C . VAL A 1 76 ? 5.102 4.980 2.292 1.00 97.69 76 VAL A C 1
ATOM 618 O O . VAL A 1 76 ? 4.912 5.565 1.231 1.00 97.69 76 VAL A O 1
ATOM 621 N N . THR A 1 77 ? 6.246 5.044 2.978 1.00 96.81 77 THR A N 1
ATOM 622 C CA . THR A 1 77 ? 7.408 5.863 2.606 1.00 96.81 77 THR A CA 1
ATOM 623 C C . THR A 1 77 ? 7.914 5.518 1.209 1.00 96.81 77 THR A C 1
ATOM 625 O O . THR A 1 77 ? 8.124 6.419 0.398 1.00 96.81 77 THR A O 1
ATOM 628 N N . PHE A 1 78 ? 8.028 4.230 0.873 1.00 96.38 78 PHE A N 1
ATOM 629 C CA . PHE A 1 78 ? 8.403 3.794 -0.470 1.00 96.38 78 PHE A CA 1
ATOM 630 C C . PHE A 1 78 ? 7.474 4.388 -1.538 1.00 96.38 78 PHE A C 1
ATOM 632 O O . PHE A 1 78 ? 7.933 5.019 -2.491 1.00 96.38 78 PHE A O 1
ATOM 639 N N . ILE A 1 79 ? 6.156 4.250 -1.368 1.00 95.69 79 ILE A N 1
ATOM 640 C CA . ILE A 1 79 ? 5.208 4.761 -2.359 1.00 95.69 79 ILE A CA 1
ATOM 641 C C . ILE A 1 79 ? 5.152 6.292 -2.364 1.00 95.69 79 ILE A C 1
ATOM 643 O O . ILE A 1 79 ? 5.084 6.882 -3.442 1.00 95.69 79 ILE A O 1
ATOM 647 N N . SER A 1 80 ? 5.160 6.955 -1.206 1.00 94.44 80 SER A N 1
ATOM 648 C CA . SER A 1 80 ? 4.979 8.407 -1.134 1.00 94.44 80 SER A CA 1
ATOM 649 C C . SER A 1 80 ? 6.224 9.196 -1.513 1.00 94.44 80 SER A C 1
ATOM 651 O O . SER A 1 80 ? 6.109 10.205 -2.204 1.00 94.44 80 SER A O 1
ATOM 653 N N . GLU A 1 81 ? 7.400 8.744 -1.084 1.00 92.25 81 GLU A N 1
ATOM 654 C CA . GLU A 1 81 ? 8.650 9.492 -1.229 1.00 92.25 81 GLU A CA 1
ATOM 655 C C . GLU A 1 81 ? 9.473 8.998 -2.419 1.00 92.25 81 GLU A C 1
ATOM 657 O O . GLU A 1 81 ? 9.868 9.806 -3.257 1.00 92.25 81 GLU A O 1
ATOM 662 N N . LYS A 1 82 ? 9.683 7.680 -2.549 1.00 92.19 82 LYS A N 1
ATOM 663 C CA . LYS A 1 82 ? 10.530 7.108 -3.613 1.00 92.19 82 LYS A CA 1
ATOM 664 C C . LYS A 1 82 ? 9.784 6.978 -4.938 1.00 92.19 82 LYS A C 1
ATOM 666 O O . LYS A 1 82 ? 10.309 7.366 -5.976 1.00 92.19 82 LYS A O 1
ATOM 671 N N . ALA A 1 83 ? 8.547 6.482 -4.912 1.00 93.12 83 ALA A N 1
ATOM 672 C CA . ALA A 1 83 ? 7.743 6.322 -6.123 1.00 93.12 83 ALA A CA 1
ATOM 673 C C . ALA A 1 83 ? 6.966 7.589 -6.523 1.00 93.12 83 ALA A C 1
ATOM 675 O O . ALA A 1 83 ? 6.401 7.619 -7.615 1.00 93.12 83 ALA A O 1
ATOM 676 N N . ASN A 1 84 ? 6.933 8.630 -5.676 1.00 92.38 84 ASN A N 1
ATOM 677 C CA . ASN A 1 84 ? 6.182 9.878 -5.888 1.00 92.38 84 ASN A CA 1
ATOM 678 C C . ASN A 1 84 ? 4.659 9.654 -6.060 1.00 92.38 84 ASN A C 1
ATOM 680 O O . ASN A 1 84 ? 3.996 10.179 -6.969 1.00 92.38 84 ASN A O 1
ATOM 684 N N . GLY A 1 85 ? 4.096 8.803 -5.200 1.00 94.31 85 GLY A N 1
ATOM 685 C CA . GLY A 1 85 ? 2.682 8.453 -5.146 1.00 94.31 85 GLY A CA 1
ATOM 686 C C . GLY A 1 85 ? 1.896 9.205 -4.077 1.00 94.31 85 GLY A C 1
ATOM 687 O O . GLY A 1 85 ? 2.389 9.569 -3.016 1.00 94.31 85 GLY A O 1
ATOM 688 N N . ARG A 1 86 ? 0.605 9.432 -4.340 1.00 94.69 86 ARG A N 1
ATOM 689 C CA . ARG A 1 86 ? -0.300 10.045 -3.354 1.00 94.69 86 ARG A CA 1
ATOM 690 C C . ARG A 1 86 ? -0.788 8.987 -2.367 1.00 94.69 86 ARG A C 1
ATOM 692 O O . ARG A 1 86 ? -1.201 7.915 -2.801 1.00 94.69 86 ARG A O 1
ATOM 699 N N . LEU A 1 87 ? -0.912 9.335 -1.083 1.00 95.19 87 LEU A N 1
ATOM 700 C CA . LEU A 1 87 ? -1.463 8.441 -0.045 1.00 95.19 87 LEU A CA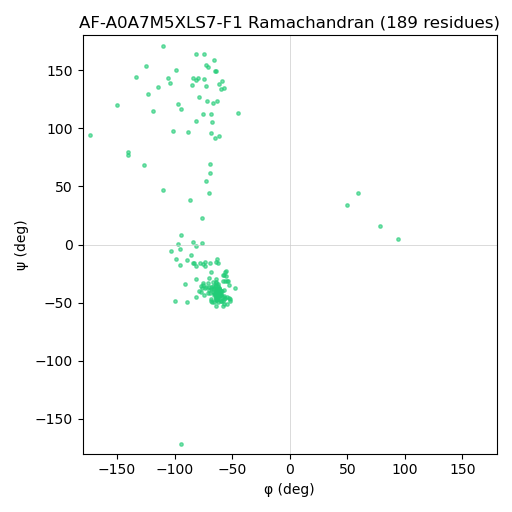 1
ATOM 701 C C . LEU A 1 87 ? -2.847 7.867 -0.390 1.00 95.19 87 LEU A C 1
ATOM 703 O O . LEU A 1 87 ? -3.155 6.730 -0.050 1.00 95.19 87 LEU A O 1
ATOM 707 N N . ALA A 1 88 ? -3.670 8.615 -1.133 1.00 95.06 88 ALA A N 1
ATOM 708 C CA . ALA A 1 88 ? -4.973 8.141 -1.604 1.00 95.06 88 ALA A CA 1
ATOM 709 C C . ALA A 1 88 ? -4.889 6.852 -2.449 1.00 95.06 88 ALA A C 1
ATOM 711 O O . ALA A 1 88 ? -5.846 6.080 -2.477 1.00 95.06 88 ALA A O 1
ATOM 712 N N . LEU A 1 89 ? -3.752 6.589 -3.106 1.00 95.25 89 LEU A N 1
ATOM 713 C CA . LEU A 1 89 ? -3.524 5.339 -3.832 1.00 95.25 89 LEU A CA 1
ATOM 714 C C . LEU A 1 89 ? -3.472 4.138 -2.883 1.00 95.25 89 LEU A C 1
ATOM 716 O O . LEU A 1 89 ? -4.028 3.099 -3.211 1.00 95.25 89 LEU A O 1
ATOM 720 N N . LEU A 1 90 ? -2.890 4.294 -1.693 1.00 96.00 90 LEU A N 1
ATOM 721 C CA . LEU A 1 90 ? -2.770 3.230 -0.689 1.00 96.00 90 LEU A CA 1
ATOM 722 C C . LEU A 1 90 ? -4.130 2.874 -0.064 1.00 96.00 90 LEU A C 1
ATOM 724 O O . LEU A 1 90 ? -4.370 1.726 0.291 1.00 96.00 90 LEU A O 1
ATOM 728 N N . VAL A 1 91 ? -5.053 3.840 0.001 1.00 95.19 91 VAL A N 1
ATOM 729 C CA . VAL A 1 91 ? -6.453 3.614 0.416 1.00 95.19 91 VAL A CA 1
ATOM 730 C C . VAL A 1 91 ? -7.264 2.931 -0.688 1.00 95.19 91 VAL A C 1
ATOM 732 O O . VAL A 1 91 ? -8.169 2.138 -0.415 1.00 95.19 91 VAL A O 1
ATOM 735 N N . LYS A 1 92 ? -6.974 3.252 -1.956 1.00 91.75 92 LYS A N 1
ATOM 736 C CA . LYS A 1 92 ? -7.635 2.632 -3.110 1.00 91.75 92 LYS A CA 1
ATOM 737 C C . LYS A 1 92 ? -7.119 1.212 -3.373 1.00 91.75 92 LYS A C 1
ATOM 739 O O . LYS A 1 92 ? -7.911 0.357 -3.753 1.00 91.75 92 LYS A O 1
ATOM 744 N N . PHE A 1 93 ? -5.838 0.964 -3.101 1.00 90.75 93 PHE A N 1
ATOM 745 C CA . PHE A 1 93 ? -5.135 -0.301 -3.327 1.00 90.75 93 PHE A CA 1
ATOM 746 C C . PHE A 1 93 ? -4.442 -0.796 -2.057 1.00 90.75 93 PHE A C 1
ATOM 748 O O . PHE A 1 93 ? -3.210 -0.850 -2.003 1.00 90.75 93 PHE A O 1
ATOM 755 N N . PRO A 1 94 ? -5.206 -1.216 -1.036 1.00 92.00 94 PRO A N 1
ATOM 756 C CA . PRO A 1 94 ? -4.616 -1.693 0.210 1.00 92.00 94 PRO A CA 1
ATOM 757 C C . PRO A 1 94 ? -3.781 -2.969 0.039 1.00 92.00 94 PRO A C 1
ATOM 759 O O . PRO A 1 94 ? -2.961 -3.287 0.894 1.00 92.00 94 PRO A O 1
ATOM 762 N N . ARG A 1 95 ? -3.916 -3.663 -1.098 1.00 87.00 95 ARG A N 1
ATOM 763 C CA . ARG A 1 95 ? -3.087 -4.812 -1.478 1.00 87.00 95 ARG A CA 1
ATOM 764 C C . ARG A 1 95 ? -1.583 -4.524 -1.479 1.00 87.00 95 ARG A C 1
ATOM 766 O O . ARG A 1 95 ? -0.774 -5.429 -1.310 1.00 87.00 95 ARG A O 1
ATOM 773 N N . VAL A 1 96 ? -1.186 -3.262 -1.614 1.00 92.69 96 VAL A N 1
ATOM 774 C CA . VAL A 1 96 ? 0.213 -2.861 -1.424 1.00 92.69 96 VAL A CA 1
ATOM 775 C C . VAL A 1 96 ? 0.773 -3.338 -0.078 1.00 92.69 96 VAL A C 1
ATOM 777 O O . VAL A 1 96 ? 1.918 -3.769 -0.016 1.00 92.69 96 VAL A O 1
ATOM 780 N N . PHE A 1 97 ? -0.049 -3.362 0.978 1.00 93.94 97 PHE A N 1
ATOM 781 C CA . PHE A 1 97 ? 0.371 -3.776 2.313 1.00 93.94 97 PHE A CA 1
ATOM 782 C C . PHE A 1 97 ? 0.573 -5.289 2.447 1.00 93.94 97 PHE A C 1
ATOM 784 O O . PHE A 1 97 ? 1.304 -5.703 3.340 1.00 93.94 97 PHE A O 1
ATOM 791 N N . THR A 1 98 ? 0.015 -6.104 1.546 1.00 90.69 98 THR A N 1
ATOM 792 C CA . THR A 1 98 ? 0.220 -7.564 1.537 1.00 90.69 98 THR A CA 1
ATOM 793 C C . THR A 1 98 ? 1.436 -7.989 0.711 1.00 90.69 98 THR A C 1
ATOM 795 O O . THR A 1 98 ? 1.841 -9.141 0.779 1.00 90.69 98 THR A O 1
ATOM 798 N N . SER A 1 99 ? 2.009 -7.098 -0.106 1.00 89.25 99 SER A N 1
ATOM 799 C CA . SER A 1 99 ? 3.234 -7.385 -0.868 1.00 89.25 99 SER A CA 1
ATOM 800 C C . SER A 1 99 ? 4.463 -7.133 0.004 1.00 89.25 99 SER A C 1
ATOM 802 O O . SER A 1 99 ? 4.453 -6.178 0.779 1.00 89.25 99 SER A O 1
ATOM 804 N N . SER A 1 100 ? 5.524 -7.935 -0.122 1.00 92.44 100 SER A N 1
ATOM 805 C CA . SER A 1 100 ? 6.803 -7.610 0.526 1.00 92.44 100 SER A CA 1
ATOM 806 C C . SER A 1 100 ? 7.381 -6.318 -0.053 1.00 92.44 100 SER A C 1
ATOM 808 O O . SER A 1 100 ? 7.151 -5.992 -1.225 1.00 92.44 100 SER A O 1
ATOM 810 N N . LEU A 1 101 ? 8.126 -5.566 0.762 1.00 93.56 101 LEU A N 1
ATOM 811 C CA . LEU A 1 101 ? 8.746 -4.323 0.302 1.00 93.56 101 LEU A CA 1
ATOM 812 C C . LEU A 1 101 ? 9.728 -4.595 -0.844 1.00 93.56 101 LEU A C 1
ATOM 814 O O . LEU A 1 101 ? 9.643 -3.937 -1.878 1.00 93.56 101 LEU A O 1
ATOM 818 N N . VAL A 1 102 ? 10.559 -5.633 -0.707 1.00 93.56 102 VAL A N 1
ATOM 819 C CA . VAL A 1 102 ? 11.518 -6.075 -1.734 1.00 93.56 102 VAL A CA 1
ATOM 820 C C . VAL A 1 102 ? 10.838 -6.271 -3.090 1.00 93.56 102 VAL A C 1
ATOM 822 O O . VAL A 1 102 ? 11.302 -5.742 -4.095 1.00 93.56 102 VAL A O 1
ATOM 825 N N . ARG A 1 103 ? 9.683 -6.948 -3.135 1.00 94.25 103 ARG A N 1
ATOM 826 C CA . ARG A 1 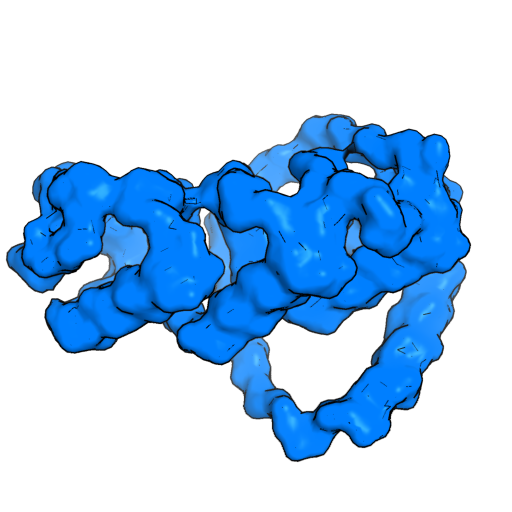103 ? 8.933 -7.171 -4.381 1.00 94.25 103 ARG A CA 1
ATOM 827 C C . ARG A 1 103 ? 8.434 -5.870 -5.008 1.00 94.25 103 ARG A C 1
ATOM 829 O O . ARG A 1 103 ? 8.446 -5.735 -6.234 1.00 94.25 103 ARG A O 1
ATOM 836 N N . LEU A 1 104 ? 7.956 -4.930 -4.189 1.00 95.56 104 LEU A N 1
ATOM 837 C CA . LEU A 1 104 ? 7.507 -3.621 -4.668 1.00 95.56 104 LEU A CA 1
ATOM 838 C C . LEU A 1 104 ? 8.678 -2.834 -5.268 1.00 95.56 104 LEU A C 1
ATOM 840 O O . LEU A 1 104 ? 8.533 -2.269 -6.354 1.00 95.56 104 LEU A O 1
ATOM 844 N N . GLU A 1 105 ? 9.831 -2.842 -4.596 1.00 95.56 105 GLU A N 1
ATOM 845 C CA . GLU A 1 105 ? 11.040 -2.168 -5.066 1.00 95.56 105 GLU A CA 1
ATOM 846 C C . GLU A 1 105 ? 11.587 -2.797 -6.352 1.00 95.56 105 GLU A C 1
ATOM 848 O O . GLU A 1 105 ? 11.807 -2.081 -7.328 1.00 95.56 105 GLU A O 1
ATOM 853 N N . GLU A 1 106 ? 11.738 -4.126 -6.392 1.00 95.94 106 GLU A N 1
ATOM 854 C CA . GLU A 1 106 ? 12.202 -4.874 -7.567 1.00 95.94 106 GLU A CA 1
ATOM 855 C C . GLU A 1 106 ? 11.381 -4.511 -8.806 1.00 95.94 106 GLU A C 1
ATOM 857 O O . GLU A 1 106 ? 11.916 -4.200 -9.869 1.00 95.94 106 GLU A O 1
ATOM 862 N N . ARG A 1 107 ? 10.052 -4.524 -8.679 1.00 96.44 107 ARG A N 1
ATOM 863 C CA . ARG A 1 107 ? 9.161 -4.219 -9.801 1.00 96.44 107 ARG A CA 1
ATOM 864 C C . ARG A 1 107 ? 9.214 -2.756 -10.198 1.00 96.44 107 ARG A C 1
ATOM 866 O O . ARG A 1 107 ? 9.193 -2.461 -11.388 1.00 96.44 107 ARG A O 1
ATOM 873 N N . TYR A 1 108 ? 9.293 -1.848 -9.233 1.00 96.00 108 TYR A N 1
ATOM 874 C CA . TYR A 1 108 ? 9.423 -0.421 -9.507 1.00 96.00 108 TYR A CA 1
ATOM 875 C C . TYR A 1 108 ? 10.695 -0.120 -10.306 1.00 96.00 108 TYR A C 1
ATOM 877 O O . TYR A 1 108 ? 10.625 0.529 -11.350 1.00 96.00 108 TYR A O 1
ATOM 885 N N . HIS A 1 109 ? 11.835 -0.658 -9.872 1.00 95.69 109 HIS A N 1
ATOM 886 C CA . HIS A 1 109 ? 13.116 -0.468 -10.552 1.00 95.69 109 HIS A CA 1
ATOM 887 C C . HIS A 1 109 ? 13.174 -1.166 -11.905 1.00 95.69 109 HIS A C 1
ATOM 889 O O . HIS A 1 109 ? 13.682 -0.591 -12.865 1.00 95.69 109 HIS A O 1
ATOM 895 N N . TYR A 1 110 ? 12.571 -2.348 -12.031 1.00 96.75 110 TYR A N 1
ATOM 896 C CA . TYR A 1 110 ? 12.456 -3.000 -13.331 1.00 96.75 110 TYR A CA 1
ATOM 897 C C . TYR A 1 110 ? 11.626 -2.162 -14.315 1.00 96.75 110 TYR A C 1
ATOM 899 O O . TYR A 1 110 ? 12.013 -1.994 -15.468 1.00 96.75 110 TYR A O 1
ATOM 907 N N . LEU A 1 111 ? 10.517 -1.560 -13.867 1.00 95.62 111 LEU A N 1
ATOM 908 C CA . LEU A 1 111 ? 9.731 -0.659 -14.715 1.00 95.62 111 LEU A CA 1
ATOM 909 C C . LEU A 1 111 ? 10.484 0.634 -15.074 1.00 95.62 111 LEU A C 1
ATOM 911 O O . LEU A 1 111 ? 10.264 1.154 -16.166 1.00 95.62 111 LEU A O 1
ATOM 915 N N . LEU A 1 112 ? 11.359 1.153 -14.202 1.00 94.81 112 LEU A N 1
ATOM 916 C CA . LEU A 1 112 ? 12.260 2.264 -14.543 1.00 94.81 112 LEU A CA 1
ATOM 917 C C . LEU A 1 112 ? 13.256 1.850 -15.635 1.00 94.81 112 LEU A C 1
ATOM 919 O O . LEU A 1 112 ? 13.396 2.559 -16.629 1.00 94.81 112 LEU A O 1
ATOM 923 N N . GLN A 1 113 ? 13.900 0.687 -15.482 1.00 94.69 113 GLN A N 1
ATOM 924 C CA . GLN A 1 113 ? 14.870 0.159 -16.446 1.00 94.69 113 GLN A CA 1
ATOM 925 C C . GLN A 1 113 ? 14.243 -0.077 -17.827 1.00 94.69 113 GLN A C 1
ATOM 927 O O . GLN A 1 113 ? 14.827 0.277 -18.848 1.00 94.69 113 GLN A O 1
ATOM 932 N N . GLU A 1 114 ? 13.039 -0.648 -17.860 1.00 94.50 114 GLU A N 1
ATOM 933 C CA . GLU A 1 114 ? 12.311 -0.952 -19.096 1.00 94.50 114 GLU A CA 1
ATOM 934 C C . GLU A 1 114 ? 11.574 0.272 -19.686 1.00 94.50 114 GLU A C 1
ATOM 936 O O . GLU A 1 114 ? 10.933 0.169 -20.735 1.00 94.50 114 GLU A O 1
ATOM 941 N N . GLY A 1 115 ? 11.654 1.435 -19.025 1.00 93.31 115 GLY A N 1
ATOM 942 C CA . GLY A 1 115 ? 11.099 2.704 -19.505 1.00 93.31 115 GLY A CA 1
ATOM 943 C C . GLY A 1 115 ? 9.586 2.871 -19.327 1.00 93.31 115 GLY A C 1
ATOM 944 O O . GLY A 1 115 ? 9.002 3.752 -19.944 1.00 93.31 115 GLY A O 1
ATOM 945 N N . PHE A 1 116 ? 8.936 2.055 -18.495 1.00 92.44 116 PHE A N 1
ATOM 946 C CA . PHE A 1 116 ? 7.513 2.201 -18.139 1.00 92.44 116 PHE A CA 1
ATOM 947 C C . PHE A 1 116 ? 7.281 3.200 -16.996 1.00 92.44 116 PHE A C 1
ATOM 949 O O . PHE A 1 116 ? 6.156 3.647 -16.751 1.00 92.44 116 PHE A O 1
ATOM 956 N N . LEU A 1 117 ? 8.344 3.545 -16.268 1.00 92.06 117 LEU A N 1
ATOM 957 C CA . LEU A 1 117 ? 8.362 4.594 -15.260 1.00 92.06 117 LEU A CA 1
ATOM 958 C C . LEU A 1 117 ? 9.470 5.597 -15.561 1.00 92.06 117 LEU A C 1
ATOM 960 O O . LEU A 1 117 ? 10.500 5.276 -16.143 1.00 92.06 117 LEU A O 1
ATOM 964 N N . THR A 1 118 ? 9.268 6.820 -15.085 1.00 88.38 118 THR A N 1
ATOM 965 C CA . THR A 1 118 ? 10.339 7.806 -14.936 1.00 88.38 118 THR A CA 1
ATOM 966 C C . THR A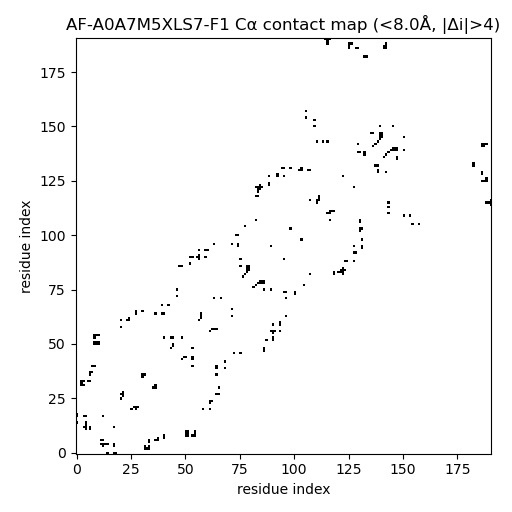 1 118 ? 10.214 8.434 -13.557 1.00 88.38 118 THR A C 1
ATOM 968 O O . THR A 1 118 ? 9.092 8.669 -13.098 1.00 88.38 118 THR A O 1
ATOM 971 N N . GLU A 1 119 ? 11.336 8.759 -12.914 1.00 79.56 119 GLU A N 1
ATOM 972 C CA . GLU A 1 119 ? 11.343 9.355 -11.565 1.00 79.56 119 GLU A CA 1
ATOM 973 C C . GLU A 1 119 ? 10.565 10.679 -11.488 1.00 79.56 119 GLU A C 1
ATOM 975 O O . GLU A 1 119 ? 1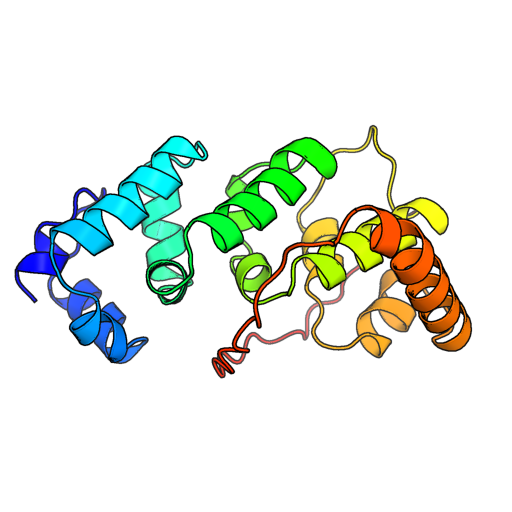0.018 11.052 -10.455 1.00 79.56 119 GLU A O 1
ATOM 980 N N . LYS A 1 120 ? 10.469 11.391 -12.615 1.00 80.75 120 LYS A N 1
ATOM 981 C CA . LYS A 1 120 ? 9.744 12.665 -12.717 1.00 80.75 120 LYS A CA 1
ATOM 982 C C . LYS A 1 120 ? 8.238 12.487 -12.902 1.00 80.75 120 LYS A C 1
ATOM 984 O O . LYS A 1 120 ? 7.480 13.440 -12.728 1.00 80.75 120 LYS A O 1
ATOM 989 N N . SER A 1 121 ? 7.790 11.303 -13.316 1.00 79.75 121 SER A N 1
ATOM 990 C CA . SER A 1 121 ? 6.381 11.065 -13.610 1.00 79.75 121 SER A CA 1
ATOM 991 C C . SER A 1 121 ? 5.576 10.835 -12.337 1.00 79.75 121 SER A C 1
ATOM 993 O O . SER A 1 121 ? 6.020 10.170 -11.407 1.00 79.75 121 SER A O 1
ATOM 995 N N . ARG A 1 122 ? 4.336 11.335 -12.316 1.00 82.25 122 ARG A N 1
ATOM 996 C CA . ARG A 1 122 ? 3.409 11.037 -11.222 1.00 82.25 122 ARG A CA 1
ATOM 997 C C . ARG A 1 122 ? 3.169 9.527 -11.143 1.00 82.25 122 ARG A C 1
ATOM 999 O O . ARG A 1 122 ? 2.868 8.898 -12.168 1.00 82.25 122 ARG A O 1
ATOM 1006 N N . PHE A 1 123 ? 3.221 8.968 -9.937 1.00 91.62 123 PHE A N 1
ATOM 1007 C CA . PHE A 1 123 ? 2.766 7.604 -9.700 1.00 91.62 123 PHE A CA 1
ATOM 1008 C C . PHE A 1 123 ? 1.241 7.551 -9.781 1.00 91.62 123 PHE A C 1
ATOM 1010 O O . PHE A 1 123 ? 0.536 8.301 -9.100 1.00 91.62 123 PHE A O 1
ATOM 1017 N N . THR A 1 124 ? 0.721 6.706 -10.661 1.00 92.50 124 THR A N 1
ATOM 1018 C CA . THR A 1 124 ? -0.713 6.560 -10.911 1.00 92.50 124 THR A CA 1
ATOM 1019 C C . THR A 1 124 ? -1.208 5.224 -10.382 1.00 92.50 124 THR A C 1
ATOM 1021 O O . THR A 1 124 ? -0.440 4.343 -10.005 1.00 92.50 124 THR A O 1
ATOM 1024 N N . GLU A 1 125 ? -2.522 5.071 -10.378 1.00 91.31 125 GLU A N 1
ATOM 1025 C CA . GLU A 1 125 ? -3.198 3.833 -10.016 1.00 91.31 125 GLU A CA 1
ATOM 1026 C C . GLU A 1 125 ? -2.754 2.632 -10.858 1.00 91.31 125 GLU A C 1
ATOM 1028 O O . GLU A 1 125 ? -2.405 1.611 -10.277 1.00 91.31 125 GLU A O 1
ATOM 1033 N N . ASN A 1 126 ? -2.658 2.761 -12.186 1.00 90.81 126 ASN A N 1
ATOM 1034 C CA . ASN A 1 126 ? -2.189 1.658 -13.035 1.00 90.81 126 ASN A CA 1
ATOM 1035 C C . ASN A 1 126 ? -0.752 1.244 -12.686 1.00 90.81 126 ASN A C 1
ATOM 1037 O O . ASN A 1 126 ? -0.450 0.055 -12.647 1.00 90.81 126 ASN A O 1
ATOM 1041 N N . LYS A 1 127 ? 0.111 2.218 -12.357 1.00 92.38 127 LYS A N 1
ATOM 1042 C CA . LYS A 1 127 ? 1.494 1.965 -11.924 1.00 92.38 127 LYS A CA 1
ATOM 1043 C C . LYS A 1 127 ? 1.540 1.197 -10.607 1.00 92.38 127 LYS A C 1
ATOM 1045 O O . LYS A 1 127 ? 2.240 0.195 -10.527 1.00 92.38 127 LYS A O 1
ATOM 1050 N N . LEU A 1 128 ? 0.746 1.600 -9.611 1.00 93.31 128 LEU A N 1
ATOM 1051 C CA . LEU A 1 128 ? 0.640 0.851 -8.356 1.00 93.31 128 LEU A CA 1
ATOM 1052 C C . LEU A 1 128 ? 0.075 -0.555 -8.586 1.00 93.31 128 LEU A C 1
ATOM 1054 O O . LEU A 1 128 ? 0.579 -1.520 -8.018 1.00 93.31 128 LEU A O 1
ATOM 1058 N N . ARG A 1 129 ? -0.937 -0.680 -9.451 1.00 91.06 129 ARG A N 1
ATOM 1059 C CA . ARG A 1 129 ? -1.575 -1.958 -9.770 1.00 91.06 129 ARG A CA 1
ATOM 1060 C C . ARG A 1 129 ? -0.596 -2.947 -10.403 1.00 91.06 129 ARG A C 1
ATOM 1062 O O . ARG A 1 129 ? -0.593 -4.112 -10.017 1.00 91.06 129 ARG A O 1
ATOM 1069 N N . ALA A 1 130 ? 0.278 -2.489 -11.299 1.00 92.62 130 ALA A N 1
ATOM 1070 C CA . ALA A 1 130 ? 1.339 -3.335 -11.840 1.00 92.62 130 ALA A CA 1
ATOM 1071 C C . ALA A 1 130 ? 2.296 -3.853 -10.759 1.00 92.62 130 ALA A C 1
ATOM 1073 O O . ALA A 1 130 ? 2.676 -5.023 -10.803 1.00 92.62 130 ALA A O 1
ATOM 1074 N N . LEU A 1 131 ? 2.658 -3.024 -9.771 1.00 93.75 131 LEU A N 1
ATOM 1075 C CA . LEU A 1 131 ? 3.562 -3.462 -8.702 1.00 93.75 131 LEU A CA 1
ATOM 1076 C C . LEU A 1 131 ? 2.956 -4.589 -7.854 1.00 93.75 131 LEU A C 1
ATOM 1078 O O . LEU A 1 131 ? 3.681 -5.498 -7.457 1.00 93.75 131 LEU A O 1
ATOM 1082 N N . VAL A 1 132 ? 1.640 -4.581 -7.625 1.00 91.50 132 VAL A N 1
ATOM 1083 C CA . VAL A 1 132 ? 0.962 -5.509 -6.695 1.00 91.50 132 VAL A CA 1
ATOM 1084 C C . VAL A 1 132 ? 0.378 -6.767 -7.350 1.00 91.50 132 VAL A C 1
ATOM 1086 O O . VAL A 1 132 ? -0.328 -7.528 -6.692 1.00 91.50 132 VAL A O 1
ATOM 1089 N N . LEU A 1 133 ? 0.660 -7.015 -8.635 1.00 89.94 133 LEU A N 1
ATOM 1090 C CA . LEU A 1 133 ? 0.213 -8.227 -9.331 1.00 89.94 133 LEU A CA 1
ATOM 1091 C C . LEU A 1 133 ? 0.686 -9.509 -8.632 1.00 89.94 133 LEU A C 1
ATOM 1093 O O . LEU A 1 133 ? 1.874 -9.650 -8.329 1.00 89.94 133 LEU A O 1
ATOM 1097 N N . THR A 1 134 ? -0.208 -10.488 -8.463 1.00 87.25 134 THR A N 1
ATOM 1098 C CA . THR A 1 134 ? 0.116 -11.728 -7.737 1.00 87.25 134 THR A CA 1
ATOM 1099 C C . THR A 1 134 ? 1.311 -12.457 -8.336 1.00 87.25 134 THR A C 1
ATOM 1101 O O . THR A 1 134 ? 2.253 -12.803 -7.628 1.00 87.25 134 THR A O 1
ATOM 1104 N N . LYS A 1 135 ? 1.294 -12.687 -9.652 1.00 89.00 135 LYS A N 1
ATOM 1105 C CA . LYS A 1 135 ? 2.275 -13.535 -10.332 1.00 89.00 135 LYS A CA 1
ATOM 1106 C C . LYS A 1 135 ? 3.284 -12.694 -11.090 1.00 89.00 135 LYS A C 1
ATOM 1108 O O . LYS A 1 135 ? 2.919 -11.752 -11.788 1.00 89.00 135 LYS A O 1
ATOM 1113 N N . ASP A 1 136 ? 4.548 -13.098 -11.025 1.00 94.38 136 ASP A N 1
ATOM 1114 C CA . ASP A 1 136 ? 5.601 -12.467 -11.829 1.00 94.38 136 ASP A CA 1
ATOM 1115 C C . ASP A 1 136 ? 5.365 -12.669 -13.319 1.00 94.38 136 ASP A C 1
ATOM 1117 O O . ASP A 1 136 ? 5.643 -11.773 -14.103 1.00 94.38 136 ASP A O 1
ATOM 1121 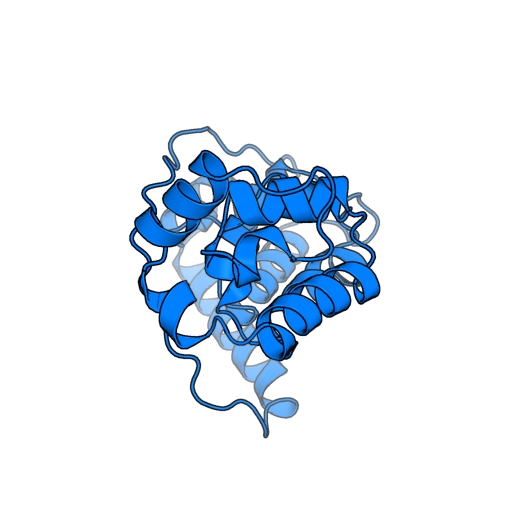N N . SER A 1 137 ? 4.766 -13.798 -13.709 1.00 93.31 137 SER A N 1
ATOM 1122 C CA . SER A 1 137 ? 4.364 -14.021 -15.096 1.00 93.31 137 SER A CA 1
ATOM 1123 C C . SER A 1 137 ? 3.377 -12.965 -15.582 1.00 93.31 137 SER A C 1
ATOM 1125 O O . SER A 1 137 ? 3.525 -12.470 -16.691 1.00 93.31 137 SER A O 1
ATOM 1127 N N . ASP A 1 138 ? 2.386 -12.591 -14.768 1.00 92.56 138 ASP A N 1
ATOM 1128 C CA . ASP A 1 138 ? 1.415 -11.573 -15.174 1.00 92.56 138 ASP A CA 1
ATOM 1129 C C . ASP A 1 138 ? 2.074 -10.196 -15.254 1.00 92.56 138 ASP A C 1
ATOM 1131 O O . ASP A 1 138 ? 1.864 -9.480 -16.229 1.00 92.56 138 ASP A O 1
ATOM 1135 N N . PHE A 1 139 ? 2.933 -9.858 -14.288 1.00 94.62 139 PHE A N 1
ATOM 1136 C CA . PHE A 1 139 ? 3.711 -8.621 -14.326 1.00 94.62 139 PHE A CA 1
ATOM 1137 C C . PHE A 1 139 ? 4.582 -8.540 -15.588 1.00 94.62 139 PHE A C 1
ATOM 1139 O O . PHE A 1 139 ? 4.472 -7.598 -16.364 1.00 94.62 139 PHE A O 1
ATOM 1146 N N . VAL A 1 140 ? 5.388 -9.562 -15.859 1.00 95.25 140 VAL A N 1
ATOM 1147 C CA . VAL A 1 140 ? 6.322 -9.552 -16.989 1.00 95.25 140 VAL A CA 1
ATOM 1148 C C . VAL A 1 140 ? 5.595 -9.597 -18.333 1.00 95.25 140 VAL A C 1
ATOM 1150 O O . VAL A 1 140 ? 5.918 -8.829 -19.235 1.00 95.25 140 VAL A O 1
ATOM 1153 N N . TYR A 1 141 ? 4.608 -10.478 -18.500 1.00 92.94 141 TYR A N 1
ATOM 1154 C CA . TYR A 1 141 ? 3.970 -10.645 -19.806 1.00 92.94 141 TYR A CA 1
ATOM 1155 C C . TYR A 1 141 ? 2.948 -9.552 -20.111 1.00 92.94 141 TYR A C 1
ATOM 1157 O O . TYR A 1 141 ? 2.898 -9.090 -21.246 1.00 92.94 141 TYR A O 1
ATOM 1165 N N . ARG A 1 142 ? 2.145 -9.124 -19.127 1.00 90.06 142 ARG A N 1
ATOM 1166 C CA . ARG A 1 142 ? 1.049 -8.172 -19.371 1.00 90.06 142 ARG A CA 1
ATOM 1167 C C . ARG A 1 142 ? 1.473 -6.721 -19.206 1.00 90.06 142 ARG A C 1
ATOM 1169 O O . ARG A 1 142 ? 0.971 -5.877 -19.933 1.00 90.06 142 ARG A O 1
ATOM 1176 N N . VAL A 1 143 ? 2.389 -6.429 -18.278 1.00 92.81 143 VAL A N 1
ATOM 1177 C CA . VAL A 1 143 ? 2.815 -5.043 -18.021 1.00 92.81 143 VAL A CA 1
ATOM 1178 C C . VAL A 1 143 ? 3.981 -4.660 -18.917 1.00 92.81 143 VAL A C 1
ATOM 1180 O O . VAL A 1 143 ? 3.931 -3.615 -19.557 1.00 92.81 143 VAL A O 1
ATOM 1183 N N . THR A 1 144 ? 5.031 -5.487 -18.976 1.00 93.75 144 THR A N 1
ATOM 1184 C CA . THR A 1 144 ? 6.257 -5.106 -19.697 1.00 93.75 144 THR A CA 1
ATOM 1185 C C . THR A 1 144 ? 6.372 -5.690 -21.101 1.00 93.75 144 THR A C 1
ATOM 1187 O O . THR A 1 144 ? 7.231 -5.252 -21.870 1.00 93.75 144 THR A O 1
ATOM 1190 N N . ASN A 1 145 ? 5.516 -6.663 -21.445 1.00 93.75 145 ASN A N 1
ATOM 1191 C CA . ASN A 1 145 ? 5.663 -7.516 -22.630 1.00 93.75 145 ASN A CA 1
ATOM 1192 C C . ASN A 1 145 ? 7.080 -8.129 -22.725 1.00 93.75 145 ASN A C 1
ATOM 1194 O O . ASN A 1 145 ? 7.668 -8.258 -23.801 1.00 93.75 145 ASN A O 1
ATOM 1198 N N . GLY A 1 146 ? 7.664 -8.434 -21.561 1.00 93.88 146 GLY A N 1
ATOM 1199 C CA . GLY A 1 146 ? 9.031 -8.912 -21.409 1.00 93.88 146 GLY A CA 1
ATOM 1200 C C . GLY A 1 146 ? 9.136 -10.436 -21.369 1.00 93.88 146 GLY A C 1
ATOM 1201 O O . GLY A 1 146 ? 8.174 -11.178 -21.585 1.00 93.88 146 GLY A O 1
ATOM 1202 N N . ARG A 1 147 ? 10.335 -10.937 -21.051 1.00 96.75 147 ARG A N 1
ATOM 1203 C CA . ARG A 1 147 ? 10.585 -12.375 -20.863 1.00 96.75 147 ARG A CA 1
ATOM 1204 C C . ARG A 1 147 ? 10.961 -12.660 -19.418 1.00 96.75 147 ARG A C 1
ATOM 1206 O O . ARG A 1 147 ? 11.850 -12.022 -18.867 1.00 96.75 147 ARG A O 1
ATOM 1213 N N . MET A 1 148 ? 10.379 -13.714 -18.846 1.00 97.19 148 MET A N 1
ATOM 1214 C CA . MET A 1 148 ? 10.646 -14.124 -17.459 1.00 97.19 148 MET A CA 1
ATOM 1215 C C . MET A 1 148 ? 12.129 -14.351 -17.148 1.00 97.19 148 MET A C 1
ATOM 1217 O O . MET A 1 148 ? 12.554 -14.134 -16.020 1.00 97.19 148 MET A O 1
ATOM 1221 N N . LYS A 1 149 ? 12.927 -14.789 -18.129 1.00 97.19 149 LYS A N 1
ATOM 1222 C CA . LYS A 1 149 ? 14.373 -14.970 -17.944 1.00 97.19 149 LYS A CA 1
ATOM 1223 C C . LYS A 1 149 ? 15.104 -13.645 -17.687 1.00 97.19 149 LYS A C 1
ATOM 1225 O O . LYS A 1 149 ? 16.033 -13.635 -16.893 1.00 97.19 149 LYS A O 1
ATOM 1230 N N . ASP A 1 150 ? 14.659 -12.561 -18.324 1.00 97.25 150 ASP A N 1
ATOM 1231 C CA . ASP A 1 150 ? 15.287 -11.244 -18.226 1.00 97.25 150 ASP A CA 1
ATOM 1232 C C . ASP A 1 150 ? 14.943 -10.631 -16.855 1.00 97.25 150 ASP A C 1
ATOM 1234 O O . ASP A 1 150 ? 15.831 -10.189 -16.133 1.00 97.25 150 ASP A O 1
ATOM 1238 N N . TYR A 1 151 ? 13.680 -10.745 -16.420 1.00 97.25 151 TYR A N 1
ATOM 1239 C CA . TYR A 1 151 ? 13.256 -10.315 -15.080 1.00 97.25 151 TYR A CA 1
ATOM 1240 C C . TYR A 1 151 ? 13.921 -11.119 -13.950 1.00 97.25 151 TYR A C 1
ATOM 1242 O O . TYR A 1 151 ? 14.385 -10.547 -12.972 1.00 97.25 151 TYR A O 1
ATOM 1250 N N . ARG A 1 152 ? 14.051 -12.446 -14.092 1.00 96.81 152 ARG A N 1
ATOM 1251 C CA . ARG A 1 152 ? 14.768 -13.274 -13.103 1.00 96.81 152 ARG A CA 1
ATOM 1252 C C . ARG A 1 152 ? 16.248 -12.926 -12.998 1.00 96.81 152 ARG A C 1
ATOM 1254 O O . ARG A 1 152 ? 16.826 -13.106 -11.932 1.00 96.81 152 ARG A O 1
ATOM 1261 N N . GLN A 1 153 ? 16.872 -12.511 -14.101 1.00 96.62 153 GLN A N 1
ATOM 1262 C CA . GLN A 1 153 ? 18.250 -12.035 -14.064 1.00 96.62 153 GLN A CA 1
ATOM 1263 C C . GLN A 1 153 ? 18.320 -10.706 -13.309 1.00 96.62 153 GLN A C 1
ATOM 1265 O O . GLN A 1 153 ? 19.071 -10.614 -12.347 1.00 96.62 153 GLN A O 1
ATOM 1270 N N . PHE A 1 154 ? 17.437 -9.760 -13.644 1.00 96.88 154 PHE A N 1
ATOM 1271 C CA . PHE A 1 154 ? 17.313 -8.492 -12.925 1.00 96.88 154 PHE A CA 1
ATOM 1272 C C . PHE A 1 154 ? 17.134 -8.681 -11.410 1.00 96.88 154 PHE A C 1
ATOM 1274 O O . PHE A 1 154 ? 17.826 -8.035 -10.639 1.00 96.88 154 PHE A O 1
ATOM 1281 N N . GLN A 1 155 ? 16.259 -9.591 -10.963 1.00 94.81 155 GLN A N 1
ATOM 1282 C CA . GLN A 1 155 ? 16.054 -9.842 -9.527 1.00 94.81 155 GLN A CA 1
ATOM 1283 C C . GLN A 1 155 ? 17.332 -10.311 -8.821 1.00 94.81 155 GLN A C 1
ATOM 1285 O O . GLN A 1 155 ? 17.606 -9.892 -7.699 1.00 94.81 155 GLN A O 1
ATOM 1290 N N . LYS A 1 156 ? 18.132 -11.165 -9.473 1.00 93.75 156 LYS A N 1
ATOM 1291 C CA . LYS A 1 156 ? 19.413 -11.613 -8.910 1.00 93.75 156 LYS A CA 1
ATOM 1292 C C . LYS A 1 156 ? 20.378 -10.447 -8.752 1.00 93.75 156 LYS A C 1
ATOM 1294 O O . LYS A 1 156 ? 20.967 -10.315 -7.685 1.00 93.75 156 LYS A O 1
ATOM 1299 N N . ASP A 1 157 ? 20.492 -9.626 -9.790 1.00 92.75 157 ASP A N 1
ATOM 1300 C CA . ASP A 1 157 ? 21.401 -8.480 -9.822 1.00 92.75 157 ASP A CA 1
ATOM 1301 C C . ASP A 1 157 ? 20.970 -7.424 -8.778 1.00 92.75 157 ASP A C 1
ATOM 1303 O O . ASP A 1 157 ? 21.771 -6.959 -7.969 1.00 92.75 157 ASP A O 1
ATOM 1307 N N . PHE A 1 158 ? 19.665 -7.152 -8.684 1.00 90.12 158 PHE A N 1
ATOM 1308 C CA . PHE A 1 158 ? 19.079 -6.224 -7.714 1.00 90.12 158 PHE A CA 1
ATOM 1309 C C . PHE A 1 158 ? 19.315 -6.650 -6.256 1.00 90.12 158 PHE A C 1
ATOM 1311 O O . PHE A 1 158 ? 19.654 -5.832 -5.402 1.00 90.12 158 PHE A O 1
ATOM 1318 N N . GLN A 1 159 ? 19.164 -7.940 -5.948 1.00 80.75 159 GLN A N 1
ATOM 1319 C CA . GLN A 1 159 ? 19.413 -8.460 -4.601 1.00 80.75 159 GLN A CA 1
ATOM 1320 C C . GLN A 1 159 ? 20.902 -8.474 -4.248 1.00 80.75 159 GLN A C 1
ATOM 1322 O O . GLN A 1 159 ? 21.247 -8.292 -3.083 1.00 80.75 159 GLN A O 1
ATOM 1327 N N . THR A 1 160 ? 21.802 -8.694 -5.212 1.00 77.12 160 THR A N 1
ATOM 1328 C CA . THR A 1 160 ? 23.244 -8.601 -4.942 1.00 77.12 160 THR A CA 1
ATOM 1329 C C . THR A 1 160 ? 23.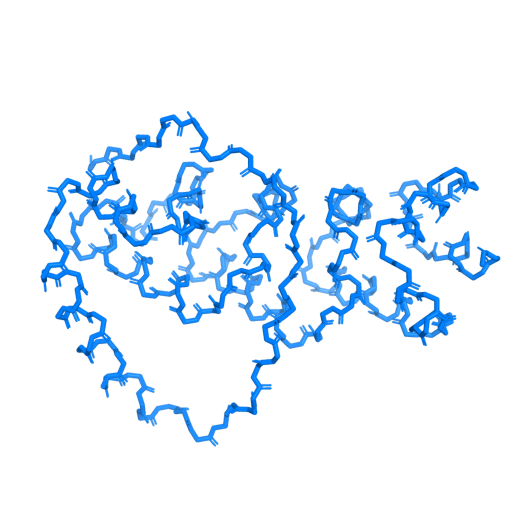681 -7.180 -4.620 1.00 77.12 160 THR A C 1
ATOM 1331 O O . THR A 1 160 ? 24.524 -7.008 -3.742 1.00 77.12 160 THR A O 1
ATOM 1334 N N . ASP A 1 161 ? 23.068 -6.185 -5.258 1.00 73.38 161 ASP A N 1
ATOM 1335 C CA . ASP A 1 161 ? 23.385 -4.777 -5.028 1.00 73.38 161 ASP A CA 1
ATOM 1336 C C . AS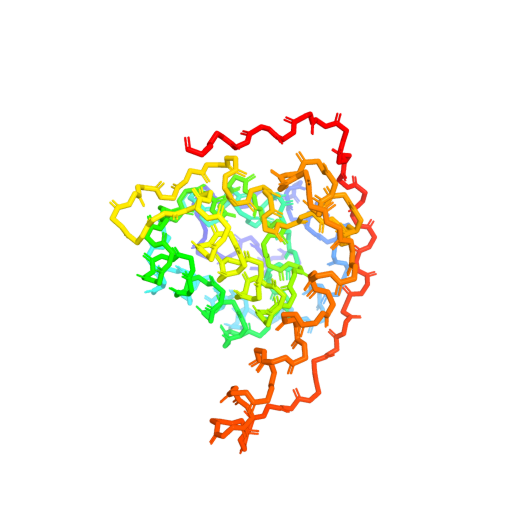P A 1 161 ? 22.835 -4.283 -3.677 1.00 73.38 161 ASP A C 1
ATOM 1338 O O . ASP A 1 161 ? 23.530 -3.566 -2.959 1.00 73.38 161 ASP A O 1
ATOM 1342 N N . ASN A 1 162 ? 21.644 -4.741 -3.267 1.00 67.94 162 ASN A N 1
ATOM 1343 C CA . ASN A 1 162 ? 21.028 -4.343 -1.990 1.00 67.94 162 ASN A CA 1
ATOM 1344 C C . ASN A 1 162 ? 21.517 -5.137 -0.764 1.00 67.94 162 ASN A C 1
ATOM 1346 O O . ASN A 1 162 ? 21.345 -4.684 0.364 1.00 67.94 162 ASN A O 1
ATOM 1350 N N . LYS A 1 163 ? 22.179 -6.291 -0.940 1.00 54.94 163 LYS A N 1
ATOM 1351 C CA . LYS A 1 163 ? 22.764 -7.070 0.174 1.00 54.94 163 LYS A CA 1
ATOM 1352 C C . LYS A 1 163 ? 23.868 -6.341 0.947 1.00 54.94 163 LYS A C 1
ATOM 1354 O O . LYS A 1 163 ? 24.260 -6.808 2.014 1.00 54.94 163 LYS A O 1
ATOM 1359 N N . PHE A 1 164 ? 24.384 -5.229 0.429 1.00 43.62 164 PHE A N 1
ATOM 1360 C CA . PHE A 1 164 ? 25.349 -4.397 1.148 1.00 43.62 164 PHE A CA 1
ATOM 1361 C C . PHE A 1 164 ? 24.705 -3.505 2.222 1.00 43.62 164 PHE A C 1
ATOM 1363 O O . PHE A 1 164 ? 25.424 -3.063 3.116 1.00 43.62 164 PHE A O 1
ATOM 1370 N N . ASP A 1 165 ? 23.380 -3.319 2.191 1.00 43.09 165 ASP A N 1
ATOM 1371 C CA . ASP A 1 165 ? 22.631 -2.499 3.156 1.00 43.09 165 ASP A CA 1
ATOM 1372 C C . ASP A 1 165 ? 21.864 -3.328 4.215 1.00 43.09 165 ASP A C 1
ATOM 1374 O O . ASP A 1 165 ? 21.336 -2.766 5.173 1.00 43.09 165 ASP A O 1
ATOM 1378 N N . ASP A 1 166 ? 21.841 -4.663 4.101 1.00 40.75 166 ASP A N 1
ATOM 1379 C CA . ASP A 1 166 ? 20.837 -5.528 4.750 1.00 40.75 166 ASP A CA 1
ATOM 1380 C C . ASP A 1 166 ? 21.373 -6.403 5.912 1.00 40.75 166 ASP A C 1
ATOM 1382 O O . ASP A 1 166 ? 21.121 -7.604 6.012 1.00 40.75 166 ASP A O 1
ATOM 1386 N N . PHE A 1 167 ? 22.142 -5.809 6.831 1.00 35.19 167 PHE A N 1
ATOM 1387 C CA . PHE A 1 167 ? 22.465 -6.430 8.132 1.00 35.19 167 PHE A CA 1
ATOM 1388 C C . PHE A 1 167 ? 21.392 -6.142 9.194 1.00 35.19 167 PHE A C 1
ATOM 1390 O O . PHE A 1 167 ? 21.736 -5.892 10.346 1.00 35.19 167 PHE A O 1
ATOM 1397 N N . ASN A 1 168 ? 20.106 -6.131 8.837 1.00 41.78 168 ASN A N 1
ATOM 1398 C CA . ASN A 1 168 ? 19.000 -6.178 9.796 1.00 41.78 168 ASN A CA 1
ATOM 1399 C C . ASN A 1 168 ? 17.670 -6.307 9.052 1.00 41.78 168 ASN A C 1
ATOM 1401 O O . ASN A 1 168 ? 17.045 -5.292 8.777 1.00 41.78 168 ASN A O 1
ATOM 1405 N N . GLU A 1 169 ? 17.166 -7.522 8.860 1.00 44.78 169 GLU A N 1
ATOM 1406 C CA . GLU A 1 169 ? 15.716 -7.709 8.842 1.00 44.78 169 GLU A CA 1
ATOM 1407 C C . GLU A 1 169 ? 15.357 -9.108 9.354 1.00 44.78 169 GLU A C 1
ATOM 1409 O O . GLU A 1 169 ? 15.844 -10.136 8.882 1.00 44.78 169 GLU A O 1
ATOM 1414 N N . GLY A 1 170 ? 14.581 -9.111 10.441 1.00 35.78 170 GLY A N 1
ATOM 1415 C CA . GLY A 1 170 ? 14.037 -10.307 11.064 1.00 35.78 170 GLY A CA 1
ATOM 1416 C C . GLY A 1 170 ? 12.948 -10.923 10.193 1.00 35.78 170 GLY A C 1
ATOM 1417 O O . GLY A 1 170 ? 12.292 -10.232 9.420 1.00 35.78 170 GLY A O 1
ATOM 1418 N N . GLU A 1 171 ? 12.786 -12.233 10.345 1.00 37.06 171 GLU A N 1
ATOM 1419 C CA . GLU A 1 171 ? 11.865 -13.085 9.595 1.00 37.06 171 GLU A CA 1
ATOM 1420 C C . GLU A 1 171 ? 10.465 -12.450 9.455 1.00 37.06 171 GLU A C 1
ATOM 1422 O O . GLU A 1 171 ? 9.738 -12.278 10.435 1.00 37.06 171 GLU A O 1
ATOM 1427 N N . GLU A 1 172 ? 10.088 -12.085 8.224 1.00 49.56 172 GLU A N 1
ATOM 1428 C CA . GLU A 1 172 ? 8.725 -11.660 7.901 1.00 49.56 172 GLU A CA 1
ATOM 1429 C C . GLU A 1 172 ? 7.814 -12.898 7.856 1.00 49.56 172 GLU A C 1
ATOM 1431 O O . GLU A 1 172 ? 7.934 -13.746 6.970 1.00 49.56 172 GLU A O 1
ATOM 1436 N N . GLU A 1 173 ? 6.878 -13.009 8.803 1.00 38.31 173 GLU A N 1
ATOM 1437 C CA . GLU A 1 173 ? 5.792 -13.985 8.709 1.00 38.31 173 GLU A CA 1
ATOM 1438 C C . GLU A 1 173 ? 4.845 -13.590 7.564 1.00 38.31 173 GLU A C 1
ATOM 1440 O O . GLU A 1 173 ? 4.126 -12.586 7.632 1.00 38.31 173 GLU A O 1
ATOM 1445 N N . GLU A 1 174 ? 4.822 -14.405 6.506 1.00 37.53 174 GLU A N 1
ATOM 1446 C CA . GLU A 1 174 ? 3.780 -14.379 5.482 1.00 37.53 174 GLU A CA 1
ATOM 1447 C C . GLU A 1 174 ? 2.431 -14.710 6.135 1.00 37.53 174 GLU A C 1
ATOM 1449 O O . GLU A 1 174 ? 2.030 -15.869 6.260 1.00 37.53 174 GLU A O 1
ATOM 1454 N N . ILE A 1 175 ? 1.691 -13.679 6.543 1.00 40.16 175 ILE A N 1
ATOM 1455 C CA . ILE A 1 175 ? 0.268 -13.836 6.830 1.00 40.16 175 ILE A CA 1
ATOM 1456 C C . ILE A 1 175 ? -0.411 -14.099 5.483 1.00 40.16 175 ILE A C 1
ATOM 1458 O O . ILE A 1 175 ? -0.699 -13.179 4.714 1.00 40.16 175 ILE A O 1
ATOM 1462 N N . ASN A 1 176 ? -0.622 -15.383 5.189 1.00 38.09 176 ASN A N 1
ATOM 1463 C CA . ASN A 1 176 ? -1.397 -15.876 4.057 1.00 38.09 176 ASN A CA 1
ATOM 1464 C C . ASN A 1 176 ? -2.883 -15.562 4.280 1.00 38.09 176 ASN A C 1
ATOM 1466 O O . ASN A 1 176 ? -3.699 -16.442 4.554 1.00 38.09 176 ASN A O 1
ATOM 1470 N N . ASP A 1 177 ? -3.226 -14.280 4.213 1.00 45.66 177 ASP A N 1
ATOM 1471 C CA . ASP A 1 177 ? -4.607 -13.846 4.250 1.00 45.66 177 ASP A CA 1
ATOM 1472 C C . ASP A 1 177 ? -5.200 -13.998 2.850 1.00 45.66 177 ASP A C 1
ATOM 1474 O O . ASP A 1 177 ? -4.924 -13.242 1.915 1.00 45.66 177 ASP A O 1
ATOM 1478 N N . GLN A 1 178 ? -6.039 -15.021 2.741 1.00 40.66 178 GLN A N 1
ATOM 1479 C CA . GLN A 1 178 ? -6.819 -15.426 1.582 1.00 40.66 178 GLN A CA 1
ATOM 1480 C C . GLN A 1 178 ? -7.926 -14.398 1.285 1.00 40.66 178 GLN A C 1
ATOM 1482 O O . GLN A 1 178 ? -9.121 -14.676 1.367 1.00 40.66 178 GLN A O 1
ATOM 1487 N N . PHE A 1 179 ? -7.538 -13.163 0.978 1.00 48.12 179 PHE A N 1
ATOM 1488 C CA . PHE A 1 179 ? -8.433 -12.182 0.388 1.00 48.12 179 PHE A CA 1
ATOM 1489 C C . PHE A 1 179 ? -8.362 -12.336 -1.135 1.00 48.12 179 PHE A C 1
ATOM 1491 O O . PHE A 1 179 ? -7.449 -11.824 -1.783 1.00 48.12 179 PHE A O 1
ATOM 1498 N N . ASP A 1 180 ? -9.324 -13.072 -1.697 1.00 41.59 180 ASP A N 1
ATOM 1499 C CA . ASP A 1 180 ? -9.527 -13.179 -3.145 1.00 41.59 180 ASP A CA 1
ATOM 1500 C C . ASP A 1 180 ? -9.927 -11.807 -3.706 1.00 41.59 180 ASP A C 1
ATOM 1502 O O . ASP A 1 180 ? -11.100 -11.426 -3.742 1.00 41.59 180 ASP A O 1
ATOM 1506 N N . PHE A 1 181 ? -8.928 -11.036 -4.124 1.00 51.94 181 PHE A N 1
ATOM 1507 C CA . PHE A 1 181 ? -9.114 -9.838 -4.929 1.00 51.94 181 PHE A CA 1
ATOM 1508 C C . PHE A 1 181 ? -8.947 -10.229 -6.403 1.00 51.94 181 PHE A C 1
ATOM 1510 O O . PHE A 1 181 ? -7.890 -10.713 -6.805 1.00 51.94 181 PHE A O 1
ATOM 1517 N N . ASP A 1 182 ? -10.013 -10.075 -7.194 1.00 48.59 182 ASP A N 1
ATOM 1518 C CA . ASP A 1 182 ? -10.065 -10.522 -8.592 1.00 48.59 182 ASP A CA 1
ATOM 1519 C C . ASP A 1 182 ? -9.102 -9.696 -9.470 1.00 48.59 182 ASP A C 1
ATOM 1521 O O . ASP A 1 182 ? -9.371 -8.546 -9.810 1.00 48.59 182 ASP A O 1
ATOM 1525 N N . ASP A 1 183 ? -7.969 -10.292 -9.853 1.00 55.88 183 ASP A N 1
ATOM 1526 C CA . ASP A 1 183 ? -6.918 -9.697 -10.701 1.00 55.88 183 ASP A CA 1
ATOM 1527 C C . ASP A 1 183 ? -7.288 -9.641 -12.202 1.00 55.88 183 ASP A C 1
ATOM 1529 O O . ASP A 1 183 ? -6.418 -9.608 -13.073 1.00 55.88 183 ASP A O 1
ATOM 1533 N N . LYS A 1 184 ? -8.580 -9.672 -12.547 1.00 54.59 184 LYS A N 1
ATOM 1534 C CA . LYS A 1 184 ? -9.055 -9.836 -13.935 1.00 54.59 184 LYS A CA 1
ATOM 1535 C C . LYS A 1 184 ? -9.129 -8.562 -14.778 1.00 54.59 184 LYS A C 1
ATOM 1537 O O . LYS A 1 184 ? -9.551 -8.644 -15.926 1.00 54.59 184 LYS A O 1
ATOM 1542 N N . GLU A 1 185 ? -8.740 -7.407 -14.253 1.00 57.81 185 GLU A N 1
ATOM 1543 C CA . GLU A 1 185 ? -8.722 -6.165 -15.037 1.00 57.81 185 GLU A CA 1
ATOM 1544 C C . GLU A 1 185 ? -7.417 -6.019 -15.829 1.00 57.81 185 GLU A C 1
ATOM 1546 O O . GLU A 1 185 ? -6.329 -6.255 -15.299 1.00 57.81 185 GLU A O 1
ATOM 1551 N N . ASP A 1 186 ? -7.527 -5.594 -17.090 1.00 56.56 186 ASP A N 1
ATOM 1552 C CA . ASP A 1 186 ? -6.380 -5.300 -17.947 1.00 56.56 186 ASP A CA 1
ATOM 1553 C C . ASP A 1 186 ? -5.557 -4.140 -17.366 1.00 56.56 186 ASP A C 1
ATOM 1555 O O . ASP A 1 186 ? -6.061 -3.044 -17.108 1.00 56.56 186 ASP A O 1
ATOM 1559 N N . ILE A 1 187 ? -4.267 -4.390 -17.134 1.00 67.00 187 ILE A N 1
ATOM 1560 C CA . ILE A 1 187 ? -3.321 -3.392 -16.632 1.00 67.00 187 ILE A CA 1
ATOM 1561 C C . ILE A 1 187 ? -2.503 -2.899 -17.813 1.00 67.00 187 ILE A C 1
ATOM 1563 O O . ILE A 1 187 ? -1.507 -3.514 -18.181 1.00 67.00 187 ILE A O 1
ATOM 1567 N N . GLU A 1 188 ? -2.901 -1.764 -18.378 1.00 60.09 188 GLU A N 1
ATOM 1568 C CA . GLU A 1 188 ? -2.090 -1.065 -19.370 1.00 60.09 188 GLU A CA 1
ATOM 1569 C C . GLU A 1 188 ? -1.290 0.062 -18.704 1.00 60.09 188 GLU A C 1
ATOM 1571 O O . GLU A 1 188 ? -1.842 0.991 -18.094 1.00 60.09 188 GLU A O 1
ATOM 1576 N N . ILE A 1 189 ? 0.037 -0.019 -18.832 1.00 71.25 189 ILE A N 1
ATOM 1577 C CA . ILE A 1 189 ? 0.953 1.094 -18.583 1.00 71.25 189 ILE A CA 1
ATOM 1578 C C . ILE A 1 189 ? 1.685 1.366 -19.894 1.00 71.25 189 ILE A C 1
ATOM 1580 O O . ILE A 1 189 ? 2.431 0.520 -20.381 1.00 71.25 189 ILE A O 1
ATOM 1584 N N . SER A 1 190 ? 1.457 2.537 -20.483 1.00 68.31 190 SER A N 1
ATOM 1585 C CA . SER A 1 190 ? 2.188 2.977 -21.671 1.00 68.31 190 SER A CA 1
ATOM 1586 C C . SER A 1 190 ? 3.610 3.402 -21.301 1.00 68.31 190 SER A C 1
ATOM 1588 O O . SER A 1 190 ? 3.807 4.028 -20.255 1.00 68.31 190 SER A O 1
ATOM 1590 N N . ARG A 1 191 ? 4.568 3.089 -22.178 1.00 71.19 191 ARG A N 1
ATOM 1591 C CA . ARG A 1 191 ? 5.917 3.675 -22.160 1.00 71.19 191 ARG A CA 1
ATOM 1592 C C . ARG A 1 191 ? 5.871 5.178 -22.436 1.00 71.19 191 ARG A C 1
ATOM 1594 O O . ARG A 1 191 ? 4.958 5.599 -23.185 1.00 71.19 191 ARG A O 1
#